Protein AF-A0A9P4J0Z8-F1 (afdb_monomer)

Radius of gyration: 25.16 Å; Cα contacts (8 Å, |Δi|>4): 333; chains: 1; bounding box: 79×48×59 Å

Solvent-accessible surface area (backbone atoms only — not comparable to full-atom values): 13300 Å² total; per-residue (Å²): 131,84,78,68,70,48,79,49,55,31,40,38,62,73,61,76,76,43,92,65,32,35,26,32,44,76,47,56,52,89,63,39,38,30,32,43,37,35,38,89,90,38,36,43,29,43,36,39,38,33,48,43,26,39,81,79,35,53,84,92,30,56,42,49,50,57,43,39,38,41,39,38,36,54,48,73,51,70,77,99,52,78,46,77,48,75,36,41,37,36,39,44,27,40,35,45,63,62,28,54,59,37,41,38,43,40,42,54,57,97,88,77,63,78,44,79,47,74,52,81,83,82,68,69,68,74,52,38,31,48,36,74,31,54,30,36,36,60,42,44,64,70,48,57,56,66,63,72,56,76,73,75,78,79,72,79,77,84,78,83,85,85,90,88,82,92,77,89,83,82,88,86,88,85,90,82,91,77,91,77,82,82,81,81,82,77,76,96,76,84,83,79,76,80,76,77,76,78,76,73,78,66,70,68,62,67,65,64,62,68,70,74,74,77,126

Sequence (215 aa):
MASSTSVTTYNLVGLSPNPRYRASVVDANPTATTLILEYASVITMTITIGEWAQITPAPSAAGSGVWDKLETTVLQGTAPYTWTSTTSSSEHCMISGTAAVLCTFSGNQPAEWSHTIFVSTMFRSEDYTMKPIPITITAGLEKLATLTNPSEIQTDSVTGVSAIGTAALTSFKGPHNVVNSAIITSNPSNFAVESRAINIGTIGLFGLLALLFVR

pLDDT: mean 70.07, std 21.92, range [34.28, 96.69]

Organism: NCBI:txid1168546

Secondary structure (DSSP, 8-state):
-PPP-EEEEEEESS----TT-EEEEEEE-SSEEEEEEEETTTEEEEEEEEGGGBSS--TTTTTEEEEEEEEEEEEEE-SSS-EEEEEEEEEEEEEETTEEEEEEEEEESSS-------TTSSS-TTTSB-EEEEEEEEE-HHHHHGGG---------------------------------------------------GGGTTTHHHHTTSS--

Foldseek 3Di:
DDQDKDKFKWFDFQDDADPQWAWEWPADDQFWTWIFIDHPNFKTKTKIDGLCGHPDRDPVSDFWDKIKIKMWGWDWDPPPHTDTDIKIKIKIFITGHQFTQAIAMAIDDPDDDRDRDGPPPPDDRVNGGTDIYIYMYRYHVVNVVVNPDPPPPVPPPPDDDDDDDDDDDDDDDDDDDDDDDDDPPDDPDDPPPPPPPPPPPPVVPVVVVVVVPDD

Nearest PDB structures (foldseek):
  3ff0-assembly1_B  TM=2.328E-01  e=9.067E+00  Pseudomonas aeruginosa
  5ig5-assembly1_E  TM=2.037E-01  e=7.731E+00  Nematostella vectensis

Structure (mmCIF, N/CA/C/O backbone):
data_AF-A0A9P4J0Z8-F1
#
_entry.id   AF-A0A9P4J0Z8-F1
#
loop_
_atom_site.group_PDB
_atom_site.id
_atom_site.type_symbol
_atom_site.label_atom_id
_atom_site.label_alt_id
_atom_site.label_comp_id
_atom_site.label_asym_id
_atom_site.label_entity_id
_atom_site.label_seq_id
_atom_site.pdbx_PDB_ins_code
_atom_site.Cartn_x
_atom_site.Cartn_y
_atom_site.Cartn_z
_atom_site.occupancy
_atom_site.B_iso_or_equiv
_atom_site.auth_seq_id
_atom_site.auth_comp_id
_atom_site.auth_asym_id
_atom_site.auth_atom_id
_atom_site.pdbx_PDB_model_num
ATOM 1 N N . MET A 1 1 ? 15.954 18.638 12.677 1.00 52.56 1 MET A N 1
ATOM 2 C CA . MET A 1 1 ? 14.743 17.969 13.198 1.00 52.56 1 MET A CA 1
ATOM 3 C C . MET A 1 1 ? 14.919 16.484 12.945 1.00 52.56 1 MET A C 1
ATOM 5 O O . MET A 1 1 ? 15.260 16.134 11.823 1.00 52.56 1 MET A O 1
ATOM 9 N N . ALA A 1 2 ? 14.814 15.633 13.965 1.00 59.53 2 ALA A N 1
ATOM 10 C CA . ALA A 1 2 ? 14.899 14.189 13.759 1.00 59.53 2 ALA A CA 1
ATOM 11 C C . ALA A 1 2 ? 13.629 13.725 13.028 1.00 59.53 2 ALA A C 1
ATOM 13 O O . ALA A 1 2 ? 12.528 14.022 13.483 1.00 59.53 2 ALA A O 1
ATOM 14 N N . SER A 1 3 ? 13.780 13.049 11.888 1.00 72.88 3 SER A N 1
ATOM 15 C CA . SER A 1 3 ? 12.663 12.361 11.237 1.00 72.88 3 SER A CA 1
ATOM 16 C C . SER A 1 3 ? 12.247 11.205 12.145 1.00 72.88 3 SER A C 1
ATOM 18 O O . SER A 1 3 ? 13.058 10.325 12.444 1.00 72.88 3 SER A O 1
ATOM 20 N N . SER A 1 4 ? 11.017 11.246 12.653 1.00 83.81 4 SER A N 1
ATOM 21 C CA . SER A 1 4 ? 10.441 10.118 13.374 1.00 83.81 4 SER A CA 1
ATOM 22 C C . SER A 1 4 ? 10.118 9.014 12.373 1.00 83.81 4 SER A C 1
ATOM 24 O O . SER A 1 4 ? 9.566 9.258 11.302 1.00 83.81 4 SER A O 1
ATOM 26 N N . THR A 1 5 ? 10.487 7.786 12.722 1.00 89.62 5 THR A N 1
ATOM 27 C CA . THR A 1 5 ? 10.095 6.593 11.972 1.00 89.62 5 THR A CA 1
ATOM 28 C C . THR A 1 5 ? 9.221 5.731 12.866 1.00 89.62 5 THR A C 1
ATOM 30 O O . THR A 1 5 ? 9.422 5.687 14.080 1.00 89.62 5 THR A O 1
ATOM 33 N N . SER A 1 6 ? 8.230 5.075 12.274 1.00 93.38 6 SER A N 1
ATOM 34 C CA . SER A 1 6 ? 7.366 4.126 12.975 1.00 93.38 6 SER A CA 1
ATOM 35 C C . SER A 1 6 ? 7.167 2.896 12.109 1.00 93.38 6 SER A C 1
ATOM 37 O O . SER A 1 6 ? 7.097 3.004 10.886 1.00 93.38 6 SER A O 1
ATOM 39 N N . VAL A 1 7 ? 7.070 1.727 12.732 1.00 93.44 7 VAL A N 1
ATOM 40 C CA . VAL A 1 7 ? 6.713 0.492 12.034 1.00 93.44 7 VAL A CA 1
ATOM 41 C C . VAL A 1 7 ? 5.247 0.212 12.314 1.00 93.44 7 VAL A C 1
ATOM 43 O O . VAL A 1 7 ? 4.843 0.065 13.464 1.00 93.44 7 VAL A O 1
ATOM 46 N N . THR A 1 8 ? 4.443 0.151 11.259 1.00 92.12 8 THR A N 1
ATOM 47 C CA . THR A 1 8 ? 3.027 -0.228 11.328 1.00 92.12 8 THR A CA 1
ATOM 48 C C . THR A 1 8 ? 2.818 -1.469 10.482 1.00 92.12 8 THR A C 1
ATOM 50 O O . THR A 1 8 ? 3.435 -1.614 9.429 1.00 92.12 8 THR A O 1
ATOM 53 N N . THR A 1 9 ? 1.975 -2.385 10.946 1.00 93.44 9 THR A N 1
ATOM 54 C CA . THR A 1 9 ? 1.649 -3.597 10.192 1.00 93.44 9 THR A CA 1
ATOM 55 C C . THR A 1 9 ? 0.228 -3.488 9.667 1.00 93.44 9 THR A C 1
ATOM 57 O O . THR A 1 9 ? -0.689 -3.207 10.438 1.00 93.44 9 THR A O 1
ATOM 60 N N . TYR A 1 10 ? 0.059 -3.728 8.370 1.00 92.50 10 TYR A N 1
ATOM 61 C CA . TYR A 1 10 ? -1.240 -3.760 7.704 1.00 92.50 10 TYR A CA 1
ATOM 62 C C . TYR A 1 10 ? -1.460 -5.121 7.053 1.00 92.50 10 TYR A C 1
ATOM 64 O O . TYR A 1 10 ? -0.511 -5.757 6.603 1.00 92.50 10 TYR A O 1
ATOM 72 N N . ASN A 1 11 ? -2.707 -5.561 6.974 1.00 91.75 11 ASN A N 1
ATOM 73 C CA . ASN A 1 11 ? -3.101 -6.732 6.213 1.00 91.75 11 ASN A CA 1
ATOM 74 C C . ASN A 1 11 ? -3.327 -6.323 4.752 1.00 91.75 11 ASN A C 1
ATOM 76 O O . ASN A 1 11 ? -4.333 -5.695 4.432 1.00 91.75 11 ASN A O 1
ATOM 80 N N . LEU A 1 12 ? -2.380 -6.652 3.872 1.00 91.56 12 LEU A N 1
ATOM 81 C CA . LEU A 1 12 ? -2.375 -6.206 2.473 1.00 91.56 12 LEU A CA 1
ATOM 82 C C . LEU A 1 12 ? -2.490 -7.390 1.512 1.00 91.56 12 LEU A C 1
ATOM 84 O O . LEU A 1 12 ? -2.069 -8.505 1.831 1.00 91.56 12 LEU A O 1
ATOM 88 N N . VAL A 1 13 ? -3.049 -7.135 0.330 1.00 88.69 13 VAL A N 1
ATOM 89 C CA . VAL A 1 13 ? -3.238 -8.121 -0.745 1.00 88.69 13 VAL A CA 1
ATOM 90 C C . VAL A 1 13 ? -2.101 -8.013 -1.762 1.00 88.69 13 VAL A C 1
ATOM 92 O O . VAL A 1 13 ? -1.604 -6.918 -2.020 1.00 88.69 13 VAL A O 1
ATOM 95 N N . GLY A 1 14 ? -1.664 -9.141 -2.333 1.00 83.50 14 GLY A N 1
ATOM 96 C CA . GLY A 1 14 ? -0.699 -9.153 -3.441 1.00 83.50 14 GLY A CA 1
ATOM 97 C C . GLY A 1 14 ? 0.730 -8.728 -3.079 1.00 83.50 14 GLY A C 1
ATOM 98 O O . GLY A 1 14 ? 1.570 -8.586 -3.966 1.00 83.50 14 GLY A O 1
ATOM 99 N N . LEU A 1 15 ? 1.034 -8.537 -1.791 1.00 86.62 15 LEU A N 1
ATOM 100 C CA . LEU A 1 15 ? 2.368 -8.197 -1.299 1.00 86.62 15 LEU A CA 1
ATOM 101 C C . LEU A 1 15 ? 2.961 -9.354 -0.492 1.00 86.62 15 LEU A C 1
ATOM 103 O O . LEU A 1 15 ? 2.276 -10.046 0.261 1.00 86.62 15 LEU A O 1
ATOM 107 N N . SER A 1 16 ? 4.269 -9.553 -0.638 1.00 86.69 16 SER A N 1
ATOM 108 C CA . SER A 1 16 ? 5.025 -10.510 0.174 1.00 86.69 16 SER A CA 1
ATOM 109 C C . SER A 1 16 ? 5.660 -9.790 1.361 1.00 86.69 16 SER A C 1
ATOM 111 O O . SER A 1 16 ? 6.232 -8.724 1.147 1.00 86.69 16 SER A O 1
ATOM 113 N N . PRO A 1 17 ? 5.632 -10.342 2.589 1.00 86.50 17 PRO A N 1
ATOM 114 C CA . PRO A 1 17 ? 6.271 -9.712 3.741 1.00 86.50 17 PRO A CA 1
ATOM 115 C C . PRO A 1 17 ? 7.738 -9.373 3.456 1.00 86.50 17 PRO A C 1
ATOM 117 O O . PRO A 1 17 ? 8.549 -10.254 3.169 1.00 86.50 17 PRO A O 1
ATOM 120 N N . ASN A 1 18 ? 8.083 -8.086 3.519 1.00 88.00 18 ASN A N 1
ATOM 121 C CA . ASN A 1 18 ? 9.433 -7.621 3.238 1.00 88.00 18 ASN A CA 1
ATOM 122 C C . ASN A 1 18 ? 9.803 -6.453 4.164 1.00 88.00 18 ASN A C 1
ATOM 124 O O . ASN A 1 18 ? 9.100 -5.444 4.175 1.00 88.00 18 ASN A O 1
ATOM 128 N N . PRO A 1 19 ? 10.923 -6.526 4.904 1.00 81.94 19 PRO A N 1
ATOM 129 C CA . PRO A 1 19 ? 11.323 -5.458 5.822 1.00 81.94 19 PRO A CA 1
ATOM 130 C C . PRO A 1 19 ? 11.767 -4.171 5.106 1.00 81.94 19 PRO A C 1
ATOM 132 O O . PRO A 1 19 ? 12.042 -3.168 5.759 1.00 81.94 19 PRO A O 1
ATOM 135 N N . ARG A 1 20 ? 11.890 -4.187 3.771 1.00 89.00 20 ARG A N 1
ATOM 136 C CA . ARG A 1 20 ? 12.345 -3.041 2.971 1.00 89.00 20 ARG A CA 1
ATOM 137 C C . ARG A 1 20 ? 11.223 -2.102 2.543 1.00 89.00 20 ARG A C 1
ATOM 139 O O . ARG A 1 20 ? 11.523 -1.104 1.894 1.00 89.00 20 ARG A O 1
ATOM 146 N N . TYR A 1 21 ? 9.972 -2.402 2.880 1.00 94.06 21 TYR A N 1
ATOM 147 C CA . TYR A 1 21 ? 8.872 -1.494 2.597 1.00 94.06 21 TYR A CA 1
ATOM 148 C C . TYR A 1 21 ? 8.990 -0.220 3.429 1.00 94.06 21 TYR A C 1
ATOM 150 O O . TYR A 1 21 ? 8.941 -0.245 4.665 1.00 94.06 21 TYR A O 1
ATOM 158 N N . ARG A 1 22 ? 9.132 0.902 2.728 1.00 95.62 22 ARG A N 1
ATOM 159 C CA . ARG A 1 22 ? 9.072 2.245 3.305 1.00 95.62 22 ARG A CA 1
ATOM 160 C C . ARG A 1 22 ? 7.829 2.929 2.788 1.00 95.62 22 ARG A C 1
ATOM 162 O O . ARG A 1 22 ? 7.487 2.734 1.629 1.00 95.62 22 ARG A O 1
ATOM 169 N N . ALA A 1 23 ? 7.162 3.718 3.616 1.00 96.25 23 ALA A N 1
ATOM 170 C CA . ALA A 1 23 ? 6.027 4.484 3.141 1.00 96.25 23 ALA A CA 1
ATOM 171 C C . ALA A 1 23 ? 5.996 5.910 3.668 1.00 96.25 23 ALA A C 1
ATOM 173 O O . ALA A 1 23 ? 6.507 6.224 4.746 1.00 96.25 23 ALA A O 1
ATOM 174 N N . SER A 1 24 ? 5.331 6.761 2.899 1.00 96.62 24 SER A N 1
ATOM 175 C CA . SER A 1 24 ? 4.884 8.075 3.334 1.00 96.62 24 SER A CA 1
ATOM 176 C C . SER A 1 24 ? 3.361 8.119 3.344 1.00 96.62 24 SER A C 1
ATOM 178 O O . SER A 1 24 ? 2.706 7.599 2.439 1.00 96.62 24 SER A O 1
ATOM 180 N N . VAL A 1 25 ? 2.788 8.721 4.383 1.00 96.25 25 VAL A N 1
ATOM 181 C CA . VAL A 1 25 ? 1.338 8.912 4.482 1.00 96.25 25 VAL A CA 1
ATOM 182 C C . VAL A 1 25 ? 0.966 10.169 3.701 1.00 96.25 25 VAL A C 1
ATOM 184 O O . VAL A 1 25 ? 1.392 11.286 4.024 1.00 96.25 25 VAL A O 1
ATOM 187 N N . VAL A 1 26 ? 0.175 10.000 2.645 1.00 96.50 26 VAL A N 1
ATOM 188 C CA . VAL A 1 26 ? -0.271 11.112 1.793 1.00 96.50 26 VAL A CA 1
ATOM 189 C C . VAL A 1 26 ? -1.575 11.688 2.308 1.00 96.50 26 VAL A C 1
ATOM 191 O O . VAL A 1 26 ? -1.703 12.909 2.382 1.00 96.50 26 VAL A O 1
ATOM 194 N N . ASP A 1 27 ? -2.490 10.822 2.720 1.00 94.94 27 ASP A N 1
ATOM 195 C CA . ASP A 1 27 ? -3.781 11.208 3.268 1.00 94.94 27 ASP A CA 1
ATOM 196 C C . ASP A 1 27 ? -4.251 10.172 4.288 1.00 94.94 27 ASP A C 1
ATOM 198 O O . ASP A 1 27 ? -3.887 8.996 4.204 1.00 94.94 27 ASP A O 1
ATOM 202 N N . ALA A 1 28 ? -5.028 10.617 5.264 1.00 92.75 28 ALA A N 1
ATOM 203 C CA . ALA A 1 28 ? -5.558 9.776 6.321 1.00 92.75 28 ALA A CA 1
ATOM 204 C C . ALA A 1 28 ? -6.858 10.387 6.847 1.00 92.75 28 ALA A C 1
ATOM 206 O O . ALA A 1 28 ? -6.889 11.524 7.319 1.00 92.75 28 ALA A O 1
ATOM 207 N N . ASN A 1 29 ? -7.932 9.612 6.773 1.00 90.56 29 ASN A N 1
ATOM 208 C CA . ASN A 1 29 ? -9.235 9.927 7.339 1.00 90.56 29 ASN A CA 1
ATOM 209 C C . ASN A 1 29 ? -9.763 8.698 8.109 1.00 90.56 29 ASN A C 1
ATOM 211 O O . ASN A 1 29 ? -9.178 7.618 7.995 1.00 90.56 29 ASN A O 1
ATOM 215 N N . PRO A 1 30 ? -10.854 8.823 8.888 1.00 85.69 30 PRO A N 1
ATOM 216 C CA . PRO A 1 30 ? -11.352 7.716 9.705 1.00 85.69 30 PRO A CA 1
ATOM 217 C C . PRO A 1 30 ? -11.686 6.449 8.912 1.00 85.69 30 PRO A C 1
ATOM 219 O O . PRO A 1 30 ? -11.665 5.365 9.461 1.00 85.69 30 PRO A O 1
ATOM 222 N N . THR A 1 31 ? -11.983 6.557 7.618 1.00 86.62 31 THR A N 1
ATOM 223 C CA . THR A 1 31 ? -12.391 5.407 6.799 1.00 86.62 31 THR A CA 1
ATOM 224 C C . THR A 1 31 ? -11.282 4.851 5.918 1.00 86.62 31 THR A C 1
ATOM 226 O O . THR A 1 31 ? -11.370 3.694 5.508 1.00 86.62 31 THR A O 1
ATOM 229 N N . ALA A 1 32 ? -10.255 5.649 5.610 1.00 91.12 32 ALA A N 1
ATOM 230 C CA . ALA A 1 32 ? -9.205 5.282 4.674 1.00 91.12 32 ALA A CA 1
ATOM 231 C C . ALA A 1 32 ? -7.876 6.001 4.940 1.00 91.12 32 ALA A C 1
ATOM 233 O O . ALA A 1 32 ? -7.827 7.172 5.309 1.00 91.12 32 ALA A O 1
ATOM 234 N N . THR A 1 33 ? -6.779 5.300 4.676 1.00 93.94 33 THR A N 1
ATOM 235 C CA . THR A 1 33 ? -5.410 5.816 4.679 1.00 93.94 33 THR A CA 1
ATOM 236 C C . THR A 1 33 ? -4.790 5.585 3.309 1.00 93.94 33 THR A C 1
ATOM 238 O O . THR A 1 33 ? -4.825 4.471 2.789 1.00 93.94 33 THR A O 1
ATOM 241 N N . THR A 1 34 ? -4.195 6.627 2.733 1.00 96.44 34 THR A N 1
ATOM 242 C CA . THR A 1 34 ? -3.460 6.552 1.468 1.00 96.44 34 THR A CA 1
ATOM 243 C C . THR A 1 34 ? -1.962 6.660 1.725 1.00 96.44 34 THR A C 1
ATOM 245 O O . THR A 1 34 ? -1.480 7.643 2.299 1.00 96.44 34 THR A O 1
ATOM 248 N N . LEU A 1 35 ? -1.219 5.649 1.282 1.00 96.44 35 LEU A N 1
ATOM 249 C CA . LEU A 1 35 ? 0.224 5.524 1.450 1.00 96.44 35 LEU A CA 1
ATOM 250 C C . LEU A 1 35 ? 0.912 5.540 0.083 1.00 96.44 35 LEU A C 1
ATOM 252 O O . LEU A 1 35 ? 0.477 4.845 -0.832 1.00 96.44 35 LEU A O 1
ATOM 256 N N . ILE A 1 36 ? 2.030 6.255 -0.032 1.00 96.69 36 ILE A N 1
ATOM 257 C CA . ILE A 1 36 ? 3.022 5.970 -1.075 1.00 96.69 36 ILE A CA 1
ATOM 258 C C . ILE A 1 36 ? 4.017 4.990 -0.474 1.00 96.69 36 ILE A C 1
ATOM 260 O O . ILE A 1 36 ? 4.765 5.348 0.433 1.00 96.69 36 ILE A O 1
ATOM 264 N N . LEU A 1 37 ? 3.990 3.760 -0.965 1.00 95.19 37 LEU A N 1
ATOM 265 C CA . LEU A 1 37 ? 4.848 2.650 -0.596 1.00 95.19 37 LEU A CA 1
ATOM 266 C C . LEU A 1 37 ? 5.994 2.530 -1.606 1.00 95.19 37 LEU A C 1
ATOM 268 O O . LEU A 1 37 ? 5.776 2.445 -2.812 1.00 95.19 37 LEU A O 1
ATOM 272 N N . GLU A 1 38 ? 7.219 2.473 -1.114 1.00 94.00 38 GLU A N 1
ATOM 273 C CA . GLU A 1 38 ? 8.426 2.301 -1.911 1.00 94.00 38 GLU A CA 1
ATOM 274 C C . GLU A 1 38 ? 9.088 0.964 -1.586 1.00 94.00 38 GLU A C 1
ATOM 276 O O . GLU A 1 38 ? 9.229 0.571 -0.420 1.00 94.00 38 GLU A O 1
ATOM 281 N N . TYR A 1 39 ? 9.537 0.276 -2.634 1.00 89.06 39 TYR A N 1
ATOM 282 C CA . TYR A 1 39 ? 10.311 -0.949 -2.518 1.00 89.06 39 TYR A CA 1
ATOM 283 C C . TYR A 1 39 ? 11.575 -0.887 -3.373 1.00 89.06 39 TYR A C 1
ATOM 285 O O . TYR A 1 39 ? 11.530 -0.706 -4.591 1.00 89.06 39 TYR A O 1
ATOM 293 N N . ALA A 1 40 ? 12.717 -1.058 -2.699 1.00 84.19 40 ALA A N 1
ATOM 294 C CA . ALA A 1 40 ? 14.048 -1.140 -3.302 1.00 84.19 40 ALA A CA 1
ATOM 295 C C . ALA A 1 40 ? 14.404 0.012 -4.268 1.00 84.19 40 ALA A C 1
ATOM 297 O O . ALA A 1 40 ? 15.277 -0.167 -5.107 1.00 84.19 40 ALA A O 1
ATOM 298 N N . SER A 1 41 ? 13.739 1.171 -4.161 1.00 81.00 41 SER A N 1
ATOM 299 C CA . SER A 1 41 ? 13.879 2.332 -5.064 1.00 81.00 41 SER A CA 1
ATOM 300 C C . SER A 1 41 ? 13.485 2.084 -6.531 1.00 81.00 41 SER A C 1
ATOM 302 O O . SER A 1 41 ? 13.707 2.949 -7.372 1.00 81.00 41 SER A O 1
ATOM 304 N N . VAL A 1 42 ? 12.903 0.923 -6.841 1.00 81.56 42 VAL A N 1
ATOM 305 C CA . VAL A 1 42 ? 12.530 0.494 -8.205 1.00 81.56 42 VAL A CA 1
ATOM 306 C C . VAL A 1 42 ? 11.013 0.492 -8.387 1.00 81.56 42 VAL A C 1
ATOM 308 O O . VAL A 1 42 ? 10.510 0.709 -9.490 1.00 81.56 42 VAL A O 1
ATOM 311 N N . ILE A 1 43 ? 10.283 0.237 -7.299 1.00 86.56 43 ILE A N 1
ATOM 312 C CA . ILE A 1 43 ? 8.827 0.152 -7.293 1.00 86.56 43 ILE A CA 1
ATOM 313 C C 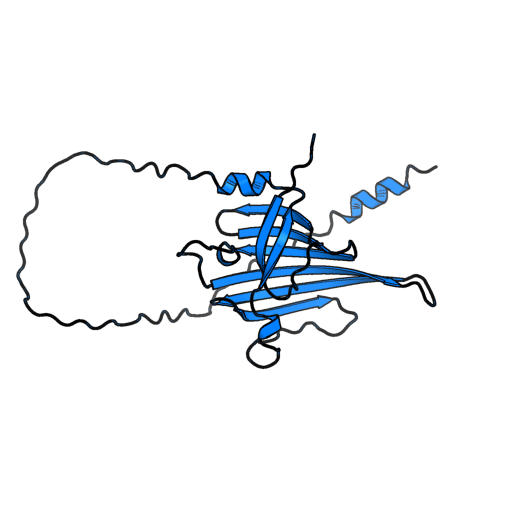. ILE A 1 43 ? 8.279 1.236 -6.375 1.00 86.56 43 ILE A C 1
ATOM 315 O O . ILE A 1 43 ? 8.663 1.318 -5.203 1.00 86.56 43 ILE A O 1
ATOM 319 N N . THR A 1 44 ? 7.340 2.009 -6.907 1.00 93.62 44 THR A N 1
ATOM 320 C CA . THR A 1 44 ? 6.533 2.966 -6.156 1.00 93.62 44 THR A CA 1
ATOM 321 C C . THR A 1 44 ? 5.070 2.588 -6.326 1.00 93.62 44 THR A C 1
ATOM 323 O O . THR A 1 44 ? 4.576 2.473 -7.444 1.00 93.62 44 THR A O 1
ATOM 326 N N . MET A 1 45 ? 4.367 2.394 -5.219 1.00 94.81 45 MET A N 1
ATOM 327 C CA . MET A 1 45 ? 2.945 2.078 -5.191 1.00 94.81 45 MET A CA 1
ATOM 328 C C . MET A 1 45 ? 2.211 3.158 -4.410 1.00 94.81 45 MET A C 1
ATOM 330 O O . MET A 1 45 ? 2.612 3.493 -3.304 1.00 94.81 45 MET A O 1
ATOM 334 N N . THR A 1 46 ? 1.116 3.676 -4.945 1.00 96.25 46 THR A N 1
ATOM 335 C CA . THR A 1 46 ? 0.123 4.403 -4.154 1.00 96.25 46 THR A CA 1
ATOM 336 C C . THR A 1 46 ? -0.961 3.414 -3.774 1.00 96.25 46 THR A C 1
ATOM 338 O O . THR A 1 46 ? -1.601 2.853 -4.660 1.00 96.25 46 THR A O 1
ATOM 341 N N . ILE A 1 47 ? -1.135 3.166 -2.480 1.00 95.62 47 ILE A N 1
ATOM 342 C CA . ILE A 1 47 ? -2.165 2.263 -1.964 1.00 95.62 47 ILE A CA 1
ATOM 343 C C . ILE A 1 47 ? -3.151 3.038 -1.104 1.00 95.62 47 ILE A C 1
ATOM 345 O O . ILE A 1 47 ? -2.738 3.868 -0.294 1.00 95.62 47 ILE A O 1
ATOM 349 N N . THR A 1 48 ? -4.437 2.739 -1.250 1.00 95.06 48 THR A N 1
ATOM 350 C CA . THR A 1 48 ? -5.489 3.242 -0.365 1.00 95.06 48 THR A CA 1
ATOM 351 C C . THR A 1 48 ? -6.119 2.060 0.355 1.00 95.06 48 THR A C 1
ATOM 353 O O . THR A 1 48 ? -6.607 1.115 -0.264 1.00 95.06 48 THR A O 1
ATOM 356 N N . ILE A 1 49 ? -6.061 2.108 1.683 1.00 92.12 49 ILE A N 1
ATOM 357 C CA . ILE A 1 49 ? -6.529 1.050 2.577 1.00 92.12 49 ILE A CA 1
ATOM 358 C C . ILE A 1 49 ? -7.578 1.581 3.532 1.00 92.12 49 ILE A C 1
ATOM 360 O O . ILE A 1 49 ? -7.439 2.688 4.041 1.00 92.12 49 ILE A O 1
ATOM 364 N N . GLY A 1 50 ? -8.605 0.782 3.804 1.00 90.38 50 GLY A N 1
ATOM 365 C CA . GLY A 1 50 ? -9.595 1.106 4.826 1.00 90.38 50 GLY A CA 1
ATOM 366 C C . GLY A 1 50 ? -9.208 0.603 6.215 1.00 90.38 50 GLY A C 1
ATOM 367 O O . GLY A 1 50 ? -8.204 -0.090 6.384 1.00 90.38 50 GLY A O 1
ATOM 368 N N . GLU A 1 51 ? -10.049 0.892 7.210 1.00 87.38 51 GLU A N 1
ATOM 369 C CA . GLU A 1 51 ? -9.886 0.378 8.582 1.00 87.38 51 GLU A CA 1
ATOM 370 C C . GLU A 1 51 ? -9.784 -1.157 8.640 1.00 87.38 51 GLU A C 1
ATOM 372 O O . GLU A 1 51 ? -9.064 -1.698 9.477 1.00 87.38 51 GLU A O 1
ATOM 377 N N . TRP A 1 52 ? -10.437 -1.856 7.704 1.00 86.88 52 TRP A N 1
ATOM 378 C CA . TRP A 1 52 ? -10.382 -3.313 7.532 1.00 86.88 52 TRP A CA 1
ATOM 379 C C . TRP A 1 52 ? -8.953 -3.861 7.373 1.00 86.88 52 TRP A C 1
ATOM 381 O O . TRP A 1 52 ? -8.702 -5.024 7.688 1.00 86.88 52 TRP A O 1
ATOM 391 N N . ALA A 1 53 ? -8.016 -3.041 6.886 1.00 89.38 53 ALA A N 1
ATOM 392 C CA . ALA A 1 53 ? -6.631 -3.435 6.646 1.00 89.38 53 ALA A CA 1
ATOM 393 C C . ALA A 1 53 ? -5.756 -3.364 7.908 1.00 89.38 53 ALA A C 1
ATOM 395 O O . ALA A 1 53 ? -4.587 -3.748 7.864 1.00 89.38 53 ALA A O 1
ATOM 396 N N . GLN A 1 54 ? -6.263 -2.868 9.038 1.00 87.31 54 GLN A N 1
ATOM 397 C CA . GLN A 1 54 ? -5.515 -2.908 10.296 1.00 87.31 54 GLN A CA 1
ATOM 398 C C . GLN A 1 54 ? -5.364 -4.358 10.795 1.00 87.31 54 GLN A C 1
ATOM 400 O O . GLN A 1 54 ? -6.163 -5.231 10.462 1.00 87.31 54 GLN A O 1
ATOM 405 N N . ILE A 1 55 ? -4.331 -4.638 11.603 1.00 83.62 55 ILE A N 1
ATOM 406 C CA . ILE A 1 55 ? -4.153 -5.963 12.243 1.00 83.62 55 ILE A CA 1
ATOM 407 C C . ILE A 1 55 ? -5.341 -6.292 13.157 1.00 83.62 55 ILE A C 1
ATOM 409 O O . ILE A 1 55 ? -5.791 -7.434 13.212 1.00 83.62 55 ILE A O 1
ATOM 413 N N . THR A 1 56 ? -5.851 -5.279 13.852 1.00 82.44 56 THR A N 1
ATOM 414 C CA . THR A 1 56 ? -7.024 -5.351 14.725 1.00 82.44 56 THR A CA 1
ATOM 415 C C . THR A 1 56 ? -8.042 -4.304 14.275 1.00 82.44 56 THR A C 1
ATOM 417 O O . THR A 1 56 ? -8.098 -3.228 14.873 1.00 82.44 56 THR A O 1
ATOM 420 N N . PRO A 1 57 ? -8.804 -4.566 13.198 1.00 77.19 57 PRO A N 1
ATOM 421 C CA . PRO A 1 57 ? -9.812 -3.626 12.734 1.00 77.19 57 PRO A CA 1
ATOM 422 C C . PRO A 1 57 ? -10.914 -3.474 13.788 1.00 77.19 57 PRO A C 1
ATOM 424 O O . PRO A 1 57 ? -11.199 -4.405 14.550 1.00 77.19 57 PRO A O 1
ATOM 427 N N . ALA A 1 58 ? -11.557 -2.306 13.824 1.00 76.56 58 ALA A N 1
ATOM 428 C CA . ALA A 1 58 ? -12.748 -2.112 14.642 1.00 76.56 58 ALA A CA 1
ATOM 429 C C . ALA A 1 58 ? -13.823 -3.156 14.264 1.00 76.56 58 ALA A C 1
ATOM 431 O O . ALA A 1 58 ? -13.917 -3.525 13.090 1.00 76.56 58 ALA A O 1
ATOM 432 N N . PRO A 1 59 ? -14.675 -3.618 15.200 1.00 74.06 59 PRO A N 1
ATOM 433 C CA . PRO A 1 59 ? -15.701 -4.620 14.897 1.00 74.06 59 PRO A CA 1
ATOM 434 C C . PRO A 1 59 ? -16.625 -4.232 13.732 1.00 74.06 59 PRO A C 1
ATOM 436 O O . PRO A 1 59 ? -17.070 -5.099 12.990 1.00 74.06 59 PRO A O 1
ATOM 439 N N . SER A 1 60 ? -16.878 -2.932 13.549 1.00 74.75 60 SER A N 1
ATOM 440 C CA . SER A 1 60 ? -17.665 -2.368 12.444 1.00 74.75 60 SER A CA 1
ATOM 441 C C . SER A 1 60 ? -16.940 -2.346 11.094 1.00 74.75 60 SER A C 1
ATOM 443 O O . SER A 1 60 ? -17.597 -2.250 10.063 1.00 74.75 60 SER A O 1
ATOM 445 N N . ALA A 1 61 ? -15.609 -2.420 11.094 1.00 69.94 61 ALA A N 1
ATOM 446 C CA . ALA A 1 61 ? -14.756 -2.422 9.905 1.00 69.94 61 ALA A CA 1
ATOM 447 C C . ALA A 1 61 ? -14.204 -3.815 9.567 1.00 69.94 61 ALA A C 1
ATOM 449 O O . ALA A 1 61 ? -13.551 -4.004 8.541 1.00 69.94 61 ALA A O 1
ATOM 450 N N . ALA A 1 62 ? -14.432 -4.801 10.434 1.00 71.12 62 ALA A N 1
ATOM 451 C CA . ALA A 1 62 ? -13.943 -6.150 10.235 1.00 71.12 62 ALA A CA 1
ATOM 452 C C . ALA A 1 62 ? -14.682 -6.829 9.069 1.00 71.12 62 ALA A C 1
ATOM 454 O O . ALA A 1 62 ? -15.897 -7.011 9.097 1.00 71.12 62 ALA A O 1
ATOM 455 N N . GLY A 1 63 ? -13.923 -7.273 8.067 1.00 69.94 63 GLY A N 1
ATOM 456 C CA . GLY A 1 63 ? -14.384 -8.288 7.121 1.00 69.94 63 GLY A CA 1
ATOM 457 C C . GLY A 1 63 ? -14.952 -7.795 5.792 1.00 69.94 63 GLY A C 1
ATOM 458 O O . GLY A 1 63 ? -15.423 -8.631 5.024 1.00 69.94 63 GLY A O 1
ATOM 459 N N . SER A 1 64 ? -14.882 -6.507 5.457 1.00 85.12 64 SER A N 1
ATOM 460 C CA . SER A 1 64 ? -15.077 -6.079 4.065 1.00 85.12 64 SER A CA 1
ATOM 461 C C . SER A 1 64 ? -14.493 -4.707 3.778 1.00 85.12 64 SER A C 1
ATOM 463 O O . SER A 1 64 ? -14.477 -3.845 4.654 1.00 85.12 64 SER A O 1
ATOM 465 N N . GLY A 1 65 ? -14.079 -4.480 2.536 1.00 89.75 65 GLY A N 1
ATOM 466 C CA . GLY A 1 65 ? -13.615 -3.168 2.113 1.00 89.75 65 GLY A CA 1
ATOM 467 C C . GLY A 1 65 ? -13.142 -3.120 0.673 1.00 89.75 65 GLY A C 1
ATOM 468 O O . GLY A 1 65 ? -13.389 -4.036 -0.106 1.00 89.75 65 GLY A O 1
ATOM 469 N N . VAL A 1 66 ? -12.463 -2.031 0.332 1.00 91.88 66 VAL A N 1
ATOM 470 C CA . VAL A 1 66 ? -11.843 -1.823 -0.976 1.00 91.88 66 VAL A CA 1
ATOM 471 C C . VAL A 1 66 ? -10.342 -1.658 -0.794 1.00 91.88 66 VAL A C 1
ATOM 473 O O . VAL A 1 66 ? -9.907 -0.921 0.092 1.00 91.88 66 VAL A O 1
ATOM 476 N N . TRP A 1 67 ? -9.586 -2.351 -1.640 1.00 91.81 67 TRP A N 1
ATOM 477 C CA . TRP A 1 67 ? -8.148 -2.225 -1.825 1.00 91.81 67 TRP A CA 1
ATOM 478 C C . TRP A 1 67 ? -7.883 -1.588 -3.183 1.00 91.81 67 TRP A C 1
ATOM 480 O O . TRP A 1 67 ? -8.177 -2.196 -4.211 1.00 91.81 67 TRP A O 1
ATOM 490 N N . ASP A 1 68 ? -7.305 -0.394 -3.180 1.00 93.06 68 ASP A N 1
ATOM 491 C CA . ASP A 1 68 ? -6.850 0.273 -4.395 1.00 93.06 68 ASP A CA 1
ATOM 492 C C . ASP A 1 68 ? -5.329 0.360 -4.391 1.00 93.06 68 ASP A C 1
ATOM 494 O O . ASP A 1 68 ? -4.721 0.807 -3.415 1.00 93.06 68 ASP A O 1
ATOM 498 N N . LYS A 1 69 ? -4.711 -0.042 -5.500 1.00 93.75 69 LYS A N 1
ATOM 499 C CA . LYS A 1 69 ? -3.272 0.056 -5.733 1.00 93.75 69 LYS A CA 1
ATOM 500 C C . LYS A 1 69 ? -3.024 0.661 -7.103 1.00 93.75 69 LYS A C 1
ATOM 502 O O . LYS A 1 69 ? -3.517 0.164 -8.108 1.00 93.75 69 LYS A O 1
ATOM 507 N N . LEU A 1 70 ? -2.193 1.690 -7.148 1.00 92.38 70 LEU A N 1
ATOM 508 C CA . LEU A 1 70 ? -1.573 2.202 -8.361 1.00 92.38 70 LEU A CA 1
ATOM 509 C C . LEU A 1 70 ? -0.069 1.971 -8.251 1.00 92.38 70 LEU A C 1
ATOM 511 O O . LEU A 1 70 ? 0.593 2.581 -7.420 1.00 92.38 70 LEU A O 1
ATOM 515 N N . GLU A 1 71 ? 0.475 1.097 -9.079 1.00 91.38 71 GLU A N 1
ATOM 516 C CA . GLU A 1 71 ? 1.883 0.727 -9.080 1.00 91.38 71 GLU A CA 1
ATOM 517 C C . GLU A 1 71 ? 2.594 1.326 -10.290 1.00 91.38 71 GLU A C 1
ATOM 519 O O . GLU A 1 71 ? 2.094 1.295 -11.413 1.00 91.38 71 GLU A O 1
ATOM 524 N N . THR A 1 72 ? 3.782 1.868 -10.052 1.00 87.88 72 THR A N 1
ATOM 525 C CA . THR A 1 72 ? 4.734 2.271 -11.081 1.00 87.88 72 THR A CA 1
ATOM 526 C C . THR A 1 72 ? 6.047 1.542 -10.838 1.00 87.88 72 THR A C 1
ATOM 528 O O . THR A 1 72 ? 6.627 1.623 -9.753 1.00 87.88 72 THR A O 1
ATOM 531 N N . THR A 1 73 ? 6.530 0.849 -11.863 1.00 86.31 73 THR A N 1
ATOM 532 C CA . THR A 1 73 ? 7.798 0.117 -11.833 1.00 86.31 73 THR A CA 1
ATOM 533 C C . THR A 1 73 ? 8.755 0.744 -12.831 1.00 86.31 73 THR A C 1
ATOM 535 O O . THR A 1 73 ? 8.432 0.848 -14.017 1.00 86.31 73 THR A O 1
ATOM 538 N N . VAL A 1 74 ? 9.943 1.125 -12.363 1.00 84.25 74 VAL A N 1
ATOM 539 C CA . VAL A 1 74 ? 11.019 1.656 -13.207 1.00 84.25 74 VAL A CA 1
ATOM 540 C C . VAL A 1 74 ? 12.076 0.576 -13.387 1.00 84.25 74 VAL A C 1
ATOM 542 O O . VAL A 1 74 ? 12.922 0.367 -12.525 1.00 84.25 74 VAL A O 1
ATOM 545 N N . LEU A 1 75 ? 12.038 -0.124 -14.515 1.00 80.56 75 LEU A N 1
ATOM 546 C CA . LEU A 1 75 ? 13.038 -1.127 -14.861 1.00 80.56 75 LEU A CA 1
ATOM 547 C C . LEU A 1 75 ? 14.210 -0.466 -15.580 1.00 80.56 75 LEU A C 1
ATOM 549 O O . LEU A 1 75 ? 14.017 0.328 -16.500 1.00 80.56 75 LEU A O 1
ATOM 553 N N . GLN A 1 76 ? 15.423 -0.825 -15.172 1.00 82.00 76 GLN A N 1
ATOM 554 C CA . GLN A 1 76 ? 16.658 -0.383 -15.808 1.00 82.00 76 GLN A CA 1
ATOM 555 C C . GLN A 1 76 ? 17.472 -1.606 -16.219 1.00 82.00 76 GLN A C 1
ATOM 557 O O . GLN A 1 76 ? 17.643 -2.539 -15.432 1.00 82.00 76 GLN A O 1
ATOM 562 N N . GLY A 1 77 ? 17.979 -1.603 -17.447 1.00 80.62 77 GLY A N 1
ATOM 563 C CA . GLY A 1 77 ? 18.874 -2.638 -17.958 1.00 80.62 77 GLY A CA 1
ATOM 564 C C . GLY A 1 77 ? 20.059 -2.022 -18.686 1.00 80.62 77 GLY A C 1
ATOM 565 O O . GLY A 1 77 ? 19.992 -0.877 -19.123 1.00 80.62 77 GLY A O 1
ATOM 566 N N . THR A 1 78 ? 21.158 -2.770 -18.792 1.00 81.00 78 THR A N 1
ATOM 567 C CA . THR A 1 78 ? 22.437 -2.270 -19.330 1.00 81.00 78 THR A CA 1
ATOM 568 C C . THR A 1 78 ? 22.981 -3.065 -20.521 1.00 81.00 78 THR A C 1
ATOM 570 O O . THR A 1 78 ? 24.090 -2.784 -20.964 1.00 81.00 78 THR A O 1
ATOM 573 N N . ALA A 1 79 ? 22.237 -4.026 -21.087 1.00 68.25 79 ALA A N 1
ATOM 574 C CA . ALA A 1 79 ? 22.742 -4.858 -22.185 1.00 68.25 79 ALA A CA 1
ATOM 575 C C . ALA A 1 79 ? 21.699 -5.112 -23.290 1.00 68.25 79 ALA A C 1
ATOM 577 O O . ALA A 1 79 ? 20.577 -5.510 -22.967 1.00 68.25 79 ALA A O 1
ATOM 578 N N . PRO A 1 80 ? 22.046 -4.943 -24.586 1.00 72.62 80 PRO A N 1
ATOM 579 C CA . PRO A 1 80 ? 23.283 -4.361 -25.144 1.00 72.62 80 PRO A CA 1
ATOM 580 C C . PRO A 1 80 ? 23.354 -2.818 -25.082 1.00 72.62 80 PRO A C 1
ATOM 582 O O . PRO A 1 80 ? 24.372 -2.240 -25.450 1.00 72.62 80 PRO A O 1
ATOM 585 N N . TYR A 1 81 ? 22.300 -2.151 -24.603 1.00 77.56 81 TYR A N 1
ATOM 586 C CA . TYR A 1 81 ? 22.235 -0.701 -24.395 1.00 77.56 81 TYR A CA 1
ATOM 587 C C . TYR A 1 81 ? 21.623 -0.405 -23.025 1.00 77.56 81 TYR A C 1
ATOM 589 O O . TYR A 1 81 ? 20.851 -1.217 -22.509 1.00 77.56 81 TYR A O 1
ATOM 597 N N . THR A 1 82 ? 21.934 0.760 -22.454 1.00 81.38 82 THR A N 1
ATOM 598 C CA . THR A 1 82 ? 21.208 1.260 -21.284 1.00 81.38 82 THR A CA 1
ATOM 599 C C . THR A 1 82 ? 19.788 1.614 -21.693 1.00 81.38 82 THR A C 1
ATOM 601 O O . THR A 1 82 ? 19.587 2.410 -22.611 1.00 81.38 82 THR A O 1
ATOM 604 N N . TRP A 1 83 ? 18.807 1.048 -21.005 1.00 77.12 83 TRP A N 1
ATOM 605 C CA . TRP A 1 83 ? 17.404 1.374 -21.209 1.00 77.12 83 TRP A CA 1
ATOM 606 C C . TRP A 1 83 ? 16.706 1.569 -19.867 1.00 77.12 83 TRP A C 1
ATOM 608 O O . TRP A 1 83 ? 17.045 0.923 -18.875 1.00 77.12 83 TRP A O 1
ATOM 618 N N . THR A 1 84 ? 15.714 2.456 -19.871 1.00 82.12 84 THR A N 1
ATOM 619 C CA . THR A 1 84 ? 14.782 2.666 -18.764 1.00 82.12 84 THR A CA 1
ATOM 620 C C . THR A 1 84 ? 13.382 2.436 -19.306 1.00 82.12 84 THR A C 1
ATOM 622 O O . THR A 1 84 ? 12.997 3.071 -20.287 1.00 82.12 84 THR A O 1
ATOM 625 N N . SER A 1 85 ? 12.632 1.529 -18.690 1.00 80.00 85 SER A N 1
ATOM 626 C CA . SER A 1 85 ? 11.224 1.299 -19.005 1.00 80.00 85 SER A CA 1
ATOM 627 C C . SER A 1 85 ? 10.394 1.571 -17.766 1.00 80.00 85 SER A C 1
ATOM 629 O O . SER A 1 85 ? 10.659 1.013 -16.701 1.00 80.00 85 SER A O 1
ATOM 631 N N . THR A 1 86 ? 9.388 2.424 -17.914 1.00 83.31 86 THR A N 1
ATOM 632 C CA . THR A 1 86 ? 8.411 2.689 -16.865 1.00 83.31 86 THR A CA 1
ATOM 633 C C . THR A 1 86 ? 7.121 1.991 -17.244 1.00 83.31 86 THR A C 1
ATOM 635 O O . THR A 1 86 ? 6.546 2.278 -18.292 1.00 83.31 86 THR A O 1
ATOM 638 N N . THR A 1 87 ? 6.662 1.091 -16.384 1.00 83.94 87 THR A N 1
ATOM 639 C CA . THR A 1 87 ? 5.342 0.466 -16.518 1.00 83.94 87 THR A CA 1
ATOM 640 C C . THR A 1 87 ? 4.458 0.950 -15.385 1.00 83.94 87 THR A C 1
ATOM 642 O O . THR A 1 87 ? 4.938 1.173 -14.272 1.00 83.94 87 THR A O 1
ATOM 645 N N . SER A 1 88 ? 3.177 1.150 -15.678 1.00 87.00 88 SER A N 1
ATOM 646 C CA . SER A 1 88 ? 2.176 1.481 -14.672 1.00 87.00 88 SER A CA 1
ATOM 647 C C . SER A 1 88 ? 1.043 0.470 -14.712 1.00 87.00 88 SER A C 1
ATOM 649 O O . SER A 1 88 ? 0.625 0.026 -15.784 1.00 87.00 88 SER A O 1
ATOM 651 N N . SER A 1 89 ? 0.547 0.101 -13.538 1.00 87.88 89 SER A N 1
ATOM 652 C CA . SER A 1 89 ? -0.638 -0.736 -13.392 1.00 87.88 89 SER A CA 1
ATOM 653 C C . SER A 1 89 ? -1.507 -0.231 -12.252 1.00 87.88 89 SER A C 1
ATOM 655 O O . SER A 1 89 ? -1.015 0.378 -11.306 1.00 87.88 89 SER A O 1
ATOM 657 N N . SER A 1 90 ? -2.807 -0.465 -12.348 1.00 89.69 90 SER A N 1
ATOM 658 C CA . SER A 1 90 ? -3.758 -0.259 -11.271 1.00 89.69 90 SER A CA 1
ATOM 659 C C . SER A 1 90 ? -4.469 -1.565 -10.949 1.00 89.69 90 SER A C 1
ATOM 661 O O . SER A 1 90 ? -4.750 -2.375 -11.832 1.00 89.69 90 SER A O 1
ATOM 663 N N . GLU A 1 91 ? -4.815 -1.732 -9.688 1.00 89.88 91 GLU A N 1
ATOM 664 C CA . GLU A 1 91 ? -5.581 -2.845 -9.157 1.00 89.88 91 GLU A CA 1
ATOM 665 C C . GLU A 1 91 ? -6.636 -2.271 -8.214 1.00 89.88 91 GLU A C 1
ATOM 667 O O . GLU A 1 91 ? -6.311 -1.504 -7.311 1.00 89.88 91 GLU A O 1
ATOM 672 N N . HIS A 1 92 ? -7.890 -2.640 -8.442 1.00 91.25 92 HIS A N 1
ATOM 673 C CA . HIS A 1 92 ? -9.012 -2.339 -7.561 1.00 91.25 92 HIS A CA 1
ATOM 674 C C . HIS A 1 92 ? -9.624 -3.656 -7.112 1.00 91.25 92 HIS A C 1
ATOM 676 O O . HIS A 1 92 ? -10.166 -4.375 -7.950 1.00 91.25 92 HIS A O 1
ATOM 682 N N . CYS A 1 93 ? -9.559 -3.979 -5.826 1.00 89.44 93 CYS A N 1
ATOM 683 C CA . CYS A 1 93 ? -10.122 -5.198 -5.270 1.00 89.44 93 CYS A CA 1
ATOM 684 C C . CYS A 1 93 ? -11.214 -4.910 -4.241 1.00 89.44 93 CYS A C 1
ATOM 686 O O . CYS A 1 93 ? -11.020 -4.132 -3.311 1.00 89.44 93 CYS A O 1
ATOM 688 N N . MET A 1 94 ? -12.330 -5.626 -4.342 1.00 90.38 94 MET A N 1
ATOM 689 C CA . MET A 1 94 ? -13.282 -5.784 -3.249 1.00 90.38 94 MET A CA 1
ATOM 690 C C . MET A 1 94 ? -12.776 -6.875 -2.306 1.00 90.38 94 MET A C 1
ATOM 692 O O . MET A 1 94 ? -12.438 -7.977 -2.744 1.00 90.38 94 MET A O 1
ATOM 696 N N . ILE A 1 95 ? -12.749 -6.578 -1.015 1.00 88.69 95 ILE A N 1
ATOM 697 C CA . ILE A 1 95 ? -12.282 -7.456 0.055 1.00 88.69 95 ILE A CA 1
ATOM 698 C C . ILE A 1 95 ? -13.483 -7.987 0.832 1.00 88.69 95 ILE A C 1
ATOM 700 O O . ILE A 1 95 ? -14.398 -7.229 1.159 1.00 88.69 95 ILE A O 1
ATOM 704 N N . SER A 1 96 ? -13.459 -9.277 1.166 1.00 86.88 96 SER A N 1
ATOM 705 C CA . SER A 1 96 ? -14.381 -9.901 2.115 1.00 86.88 96 SER A CA 1
ATOM 706 C C . SER A 1 96 ? -13.630 -10.880 3.019 1.00 86.88 96 SER A C 1
ATOM 708 O O . SER A 1 96 ? -12.864 -11.727 2.556 1.00 86.88 96 SER A O 1
ATOM 710 N N . GLY A 1 97 ? -13.822 -10.756 4.330 1.00 85.69 97 GLY A N 1
ATOM 711 C CA . GLY A 1 97 ? -13.046 -11.467 5.337 1.00 85.69 97 GLY A CA 1
ATOM 712 C C . GLY A 1 97 ? -11.560 -11.133 5.224 1.00 85.69 97 GLY A C 1
ATOM 713 O O . GLY A 1 97 ? -11.149 -10.002 5.467 1.00 85.69 97 GLY A O 1
ATOM 714 N N . THR A 1 98 ? -10.767 -12.136 4.856 1.00 83.38 98 THR A N 1
ATOM 715 C CA . THR A 1 98 ? -9.304 -12.061 4.719 1.00 83.38 98 THR A CA 1
ATOM 716 C C . THR A 1 98 ? -8.836 -12.201 3.269 1.00 83.38 98 THR A C 1
ATOM 718 O O . THR A 1 98 ? -7.662 -12.487 3.035 1.00 83.38 98 THR A O 1
ATOM 721 N N . ALA A 1 99 ? -9.735 -12.084 2.290 1.00 85.19 99 ALA A N 1
ATOM 722 C CA . ALA A 1 99 ? -9.417 -12.323 0.886 1.00 85.19 99 ALA A CA 1
ATOM 723 C C . ALA A 1 99 ? -10.076 -11.295 -0.036 1.00 85.19 99 ALA A C 1
ATOM 725 O O . ALA A 1 99 ? -11.165 -10.784 0.240 1.00 85.19 99 ALA A O 1
ATOM 726 N N . ALA A 1 100 ? -9.427 -11.022 -1.166 1.00 87.62 100 ALA A N 1
ATOM 727 C CA . ALA A 1 100 ? -10.081 -10.329 -2.264 1.00 87.62 100 ALA A CA 1
ATOM 728 C C . ALA A 1 100 ? -11.094 -11.258 -2.952 1.00 87.62 100 ALA A C 1
ATOM 730 O O . ALA A 1 100 ? -10.787 -12.411 -3.251 1.00 87.62 100 ALA A O 1
ATOM 731 N N . VAL A 1 101 ? -12.300 -10.749 -3.204 1.00 87.06 101 VAL A N 1
ATOM 732 C CA . VAL A 1 101 ? -13.395 -11.485 -3.863 1.00 87.06 101 VAL A CA 1
ATOM 733 C C . VAL A 1 101 ? -13.590 -11.087 -5.323 1.00 87.06 101 VAL A C 1
ATOM 735 O O . VAL A 1 101 ? -14.103 -11.866 -6.119 1.00 87.06 101 VAL A O 1
ATOM 738 N N . LEU A 1 102 ? -13.191 -9.870 -5.689 1.00 85.38 102 LEU A N 1
ATOM 739 C CA . LEU A 1 102 ? -13.213 -9.380 -7.062 1.00 85.38 102 LEU A CA 1
ATOM 740 C C . LEU A 1 102 ? -12.099 -8.362 -7.214 1.00 85.38 102 LEU A C 1
ATOM 742 O O . LEU A 1 102 ? -12.072 -7.421 -6.434 1.00 85.38 102 LEU A O 1
ATOM 746 N N . CYS A 1 103 ? -11.248 -8.504 -8.225 1.00 85.19 103 CYS A N 1
ATOM 747 C CA . CYS A 1 103 ? -10.254 -7.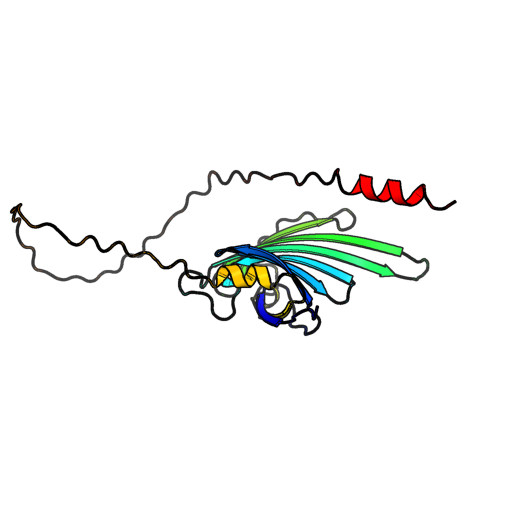494 -8.566 1.00 85.19 103 CYS A CA 1
ATOM 748 C C . CYS A 1 103 ? -10.425 -7.040 -10.012 1.00 85.19 103 CYS A C 1
ATOM 750 O O . CYS A 1 103 ? -10.791 -7.822 -10.876 1.00 85.19 103 CYS A O 1
ATOM 752 N N . THR A 1 104 ? -10.155 -5.775 -10.296 1.00 86.56 104 THR A N 1
ATOM 753 C CA . THR A 1 104 ? -10.063 -5.234 -11.651 1.00 86.56 104 THR A CA 1
ATOM 754 C C . THR A 1 104 ? -8.665 -4.686 -11.842 1.00 86.56 104 THR A C 1
ATOM 756 O O . THR A 1 104 ? -8.187 -3.919 -11.010 1.00 86.56 104 THR A O 1
ATOM 759 N N . PHE A 1 105 ? -8.027 -5.069 -12.943 1.00 84.88 105 PHE A N 1
ATOM 760 C CA . PHE A 1 105 ? -6.680 -4.641 -13.280 1.00 84.88 105 PHE A CA 1
ATOM 761 C C . PHE A 1 105 ? -6.719 -3.726 -14.497 1.00 84.88 105 PHE A C 1
ATOM 763 O O . PHE A 1 105 ? -7.502 -3.925 -15.426 1.00 84.88 105 PHE A O 1
ATOM 770 N N . SER A 1 106 ? -5.858 -2.721 -14.503 1.00 83.94 106 SER A N 1
ATOM 771 C CA . SER A 1 106 ? -5.558 -1.944 -15.702 1.00 83.94 106 SER A CA 1
ATOM 772 C C . SER A 1 106 ? -4.063 -1.660 -15.743 1.00 83.94 106 SER A C 1
ATOM 774 O O . SER A 1 106 ? -3.398 -1.709 -14.711 1.00 83.94 106 SER A O 1
ATOM 776 N N . GLY A 1 107 ? -3.488 -1.396 -16.910 1.00 77.62 107 GLY A N 1
ATOM 777 C CA . GLY A 1 107 ? -2.075 -1.057 -16.966 1.00 77.62 107 GLY A CA 1
ATOM 778 C C . GLY A 1 107 ? -1.552 -0.823 -18.367 1.00 77.62 107 GLY A C 1
ATOM 779 O O . GLY A 1 107 ? -2.052 -1.378 -19.344 1.00 77.62 107 GLY A O 1
ATOM 780 N N . ASN A 1 108 ? -0.500 -0.017 -18.428 1.00 64.88 108 ASN A N 1
ATOM 781 C CA . ASN A 1 108 ? 0.262 0.257 -19.633 1.00 64.88 108 ASN A CA 1
ATOM 782 C C . ASN A 1 108 ? 1.541 -0.585 -19.580 1.00 64.88 108 ASN A C 1
ATOM 784 O O . ASN A 1 108 ? 2.631 -0.096 -19.285 1.00 64.88 108 ASN A O 1
ATOM 788 N N . GLN A 1 109 ? 1.395 -1.883 -19.818 1.00 55.97 109 GLN A N 1
ATOM 789 C CA . GLN A 1 109 ? 2.489 -2.687 -20.364 1.00 55.97 109 GLN A CA 1
ATOM 790 C C . GLN A 1 109 ? 2.556 -2.410 -21.878 1.00 55.97 109 GLN A C 1
ATOM 792 O O . GLN A 1 109 ? 1.560 -1.938 -22.436 1.00 55.97 109 GLN A O 1
ATOM 797 N N . PRO A 1 110 ? 3.681 -2.650 -22.574 1.00 47.25 110 PRO A N 1
ATOM 798 C CA . PRO A 1 110 ? 3.720 -2.481 -24.022 1.00 47.25 110 PRO A CA 1
ATOM 799 C C . PRO A 1 110 ? 2.586 -3.287 -24.701 1.00 47.25 110 PRO A C 1
ATOM 801 O O . PRO A 1 110 ? 2.590 -4.510 -24.731 1.00 47.25 110 PRO A O 1
ATOM 804 N N . ALA A 1 111 ? 1.607 -2.533 -25.210 1.00 41.06 111 ALA A N 1
ATOM 805 C CA . ALA A 1 111 ? 0.552 -2.833 -26.182 1.00 41.06 111 ALA A CA 1
ATOM 806 C C . ALA A 1 111 ? -0.680 -3.726 -25.875 1.00 41.06 111 ALA A C 1
ATOM 808 O O . ALA A 1 111 ? -1.638 -3.547 -26.620 1.00 41.06 111 ALA A O 1
ATOM 809 N N . GLU A 1 112 ? -0.778 -4.616 -24.870 1.00 42.62 112 GLU A N 1
ATOM 810 C CA . GLU A 1 112 ? -1.836 -5.671 -24.982 1.00 42.62 112 GLU A CA 1
ATOM 811 C C . GLU A 1 112 ? -2.792 -5.990 -23.799 1.00 42.62 112 GLU A C 1
ATOM 813 O O . GLU A 1 112 ? -3.681 -6.808 -23.999 1.00 42.62 112 GLU A O 1
ATOM 818 N N . TRP A 1 113 ? -2.702 -5.406 -22.593 1.00 47.81 113 TRP A N 1
ATOM 819 C CA . TRP A 1 113 ? -3.314 -6.057 -21.402 1.00 47.81 113 TRP A CA 1
ATOM 820 C C . TRP A 1 113 ? -4.242 -5.178 -20.540 1.00 47.81 113 TRP A C 1
ATOM 822 O O . TRP A 1 113 ? -4.140 -5.160 -19.314 1.00 47.81 113 TRP A O 1
ATOM 832 N N . SER A 1 114 ? -5.200 -4.470 -21.147 1.00 50.53 114 SER A N 1
ATOM 833 C CA . SER A 1 114 ? -6.344 -3.932 -20.383 1.00 50.53 114 SER A CA 1
ATOM 834 C C . SER A 1 114 ? -7.383 -5.039 -20.163 1.00 50.53 114 SER A C 1
ATOM 836 O O . SER A 1 114 ? -8.261 -5.237 -20.999 1.00 50.53 114 SER A O 1
ATOM 838 N N . HIS A 1 115 ? -7.279 -5.785 -19.059 1.00 54.25 115 HIS A N 1
ATOM 839 C CA . HIS A 1 115 ? -8.197 -6.884 -18.739 1.00 54.25 115 HIS A CA 1
ATOM 840 C C . HIS A 1 115 ? -8.893 -6.673 -17.391 1.00 54.25 115 HIS A C 1
ATOM 842 O O . HIS A 1 115 ? -8.258 -6.656 -16.340 1.00 54.25 115 HIS A O 1
ATOM 848 N N . THR A 1 116 ? -10.226 -6.614 -17.400 1.00 50.06 116 THR A N 1
ATOM 849 C CA . THR A 1 116 ? -11.025 -6.856 -16.193 1.00 50.06 116 THR A CA 1
ATOM 850 C C . THR A 1 116 ? -11.024 -8.359 -15.923 1.00 50.06 116 THR A C 1
ATOM 852 O O . THR A 1 116 ? -11.562 -9.125 -16.721 1.00 50.06 116 THR A O 1
ATOM 855 N N . ILE A 1 117 ? -10.401 -8.797 -14.826 1.00 53.72 117 ILE A N 1
ATOM 856 C CA . ILE A 1 117 ? -10.277 -10.224 -14.504 1.00 53.72 117 ILE A CA 1
ATOM 857 C C . ILE A 1 117 ? -11.157 -10.554 -13.306 1.00 53.72 117 ILE A C 1
ATOM 859 O O . ILE A 1 117 ? -10.871 -10.153 -12.188 1.00 53.72 117 ILE A O 1
ATOM 863 N N . PHE A 1 118 ? -12.203 -11.351 -13.503 1.00 50.72 118 PHE A N 1
ATOM 864 C CA . PHE A 1 118 ? -12.991 -11.845 -12.379 1.00 50.72 118 PHE A CA 1
ATOM 865 C C . PHE A 1 118 ? -12.156 -12.841 -11.561 1.00 50.72 118 PHE A C 1
ATOM 867 O O . PHE A 1 118 ? -11.869 -13.951 -12.015 1.00 50.72 118 PHE A O 1
ATOM 874 N N . VAL A 1 119 ? -11.778 -12.457 -10.338 1.00 52.75 119 VAL A N 1
ATOM 875 C CA . VAL A 1 119 ? -11.102 -13.333 -9.364 1.00 52.75 119 VAL A CA 1
ATOM 876 C C . VAL A 1 119 ? -12.125 -14.309 -8.778 1.00 52.75 119 VAL A C 1
ATOM 878 O O . VAL A 1 119 ? -12.460 -14.256 -7.605 1.00 52.75 119 VAL A O 1
ATOM 881 N N . SER A 1 120 ? -12.690 -15.183 -9.610 1.00 44.50 120 SER A N 1
ATOM 882 C CA . SER A 1 120 ? -13.543 -16.275 -9.127 1.00 44.50 120 SER A CA 1
ATOM 883 C C . SER A 1 120 ? -12.989 -17.659 -9.449 1.00 44.50 120 SER A C 1
ATOM 885 O O . SER A 1 120 ? -13.397 -18.619 -8.804 1.00 44.50 120 SER A O 1
ATOM 887 N N . THR A 1 121 ? -12.046 -17.798 -10.394 1.00 41.91 121 THR A N 1
ATOM 888 C CA . THR A 1 121 ? -11.594 -19.137 -10.832 1.00 41.91 121 THR A CA 1
ATOM 889 C C . THR A 1 121 ? -10.149 -19.273 -11.340 1.00 41.91 121 THR A C 1
ATOM 891 O O . THR A 1 121 ? -9.731 -20.404 -11.567 1.00 41.91 121 THR A O 1
ATOM 894 N N . MET A 1 122 ? -9.361 -18.200 -11.521 1.00 40.62 122 MET A N 1
ATOM 895 C CA . MET A 1 122 ? -8.105 -18.295 -12.306 1.00 40.62 122 MET A CA 1
ATOM 896 C C . MET A 1 122 ? -6.786 -17.960 -11.594 1.00 40.62 122 MET A C 1
ATOM 898 O O . MET A 1 122 ? -5.731 -18.118 -12.203 1.00 40.62 122 MET A O 1
ATOM 902 N N . PHE A 1 123 ? -6.791 -17.582 -10.315 1.00 51.88 123 PHE A N 1
ATOM 903 C CA . PHE A 1 123 ? -5.548 -17.347 -9.568 1.00 51.88 123 PHE A CA 1
ATOM 904 C C . PHE A 1 123 ? -5.430 -18.265 -8.359 1.00 51.88 123 PHE A C 1
ATOM 906 O O . PHE A 1 123 ? -6.434 -18.656 -7.761 1.00 51.88 123 PHE A O 1
ATOM 913 N N . ARG A 1 124 ? -4.188 -18.603 -7.989 1.00 55.91 124 ARG A N 1
ATOM 914 C CA . ARG A 1 124 ? -3.910 -19.270 -6.715 1.00 55.91 124 ARG A CA 1
ATOM 915 C C . ARG A 1 124 ? -4.451 -18.357 -5.618 1.00 55.91 124 ARG A C 1
ATOM 917 O O . ARG A 1 124 ? -3.989 -17.231 -5.467 1.00 55.91 124 ARG A O 1
ATOM 924 N N . SER A 1 125 ? -5.442 -18.833 -4.870 1.00 65.06 125 SER A N 1
ATOM 925 C CA . SER A 1 125 ? -6.120 -18.075 -3.807 1.00 65.06 125 SER A CA 1
ATOM 926 C C . SER A 1 125 ? -5.151 -17.457 -2.786 1.00 65.06 125 SER A C 1
ATOM 928 O O . SER A 1 125 ? -5.476 -16.472 -2.130 1.00 65.06 125 SER A O 1
ATOM 930 N N . GLU A 1 126 ? -3.944 -18.013 -2.672 1.00 72.25 126 GLU A N 1
ATOM 931 C CA . GLU A 1 126 ? -2.871 -17.561 -1.783 1.00 72.25 126 GLU A CA 1
ATOM 932 C C . GLU A 1 126 ? -2.282 -16.184 -2.131 1.00 72.25 126 GLU A C 1
ATOM 934 O O . GLU A 1 126 ? -1.784 -15.504 -1.227 1.00 72.25 126 GLU A O 1
ATOM 939 N N . ASP A 1 127 ? -2.328 -15.757 -3.398 1.00 74.06 127 ASP A N 1
ATOM 940 C CA . ASP A 1 127 ? -1.797 -14.450 -3.830 1.00 74.06 127 ASP A CA 1
ATOM 941 C C . ASP A 1 127 ? -2.764 -13.304 -3.487 1.00 74.06 127 ASP A C 1
ATOM 943 O O . ASP A 1 127 ? -2.346 -12.172 -3.238 1.00 74.06 127 ASP A O 1
ATOM 947 N N . TYR A 1 128 ? -4.054 -13.633 -3.379 1.00 81.44 128 TYR A N 1
ATOM 948 C CA . TYR A 1 128 ? -5.143 -12.704 -3.062 1.00 81.44 128 TYR A CA 1
ATOM 949 C C . TYR A 1 128 ? -5.636 -12.802 -1.614 1.00 81.44 128 TYR A C 1
ATOM 951 O O . TYR A 1 128 ? -6.607 -12.148 -1.224 1.00 81.44 128 TYR A O 1
ATOM 959 N N . THR A 1 129 ? -4.953 -13.613 -0.807 1.00 86.75 129 THR A N 1
ATOM 960 C CA . THR A 1 129 ? -5.153 -13.658 0.639 1.00 86.75 129 THR A CA 1
ATOM 961 C C . THR A 1 129 ? -4.382 -12.513 1.280 1.00 86.75 129 THR A C 1
ATOM 963 O O . THR A 1 129 ? -3.198 -12.311 0.999 1.00 86.75 129 THR A O 1
ATOM 966 N N . MET A 1 130 ? -5.048 -11.773 2.160 1.00 87.81 130 MET A N 1
ATOM 967 C CA . MET A 1 130 ? -4.427 -10.705 2.931 1.00 87.81 130 MET A CA 1
ATOM 968 C C . MET A 1 130 ? -3.337 -11.271 3.843 1.00 87.81 130 MET A C 1
ATOM 970 O O . MET A 1 130 ? -3.554 -12.256 4.552 1.00 87.81 130 MET A O 1
ATOM 974 N N . LYS A 1 131 ? -2.167 -10.633 3.846 1.00 90.75 131 LYS A N 1
ATOM 975 C CA . LYS A 1 131 ? -1.029 -11.013 4.692 1.00 90.75 131 LYS A CA 1
ATOM 976 C C . LYS A 1 131 ? -0.593 -9.824 5.544 1.00 90.75 131 LYS A C 1
ATOM 978 O O . LYS A 1 131 ? -0.642 -8.696 5.055 1.00 90.75 131 LYS A O 1
ATOM 983 N N . PRO A 1 132 ? -0.136 -10.048 6.786 1.00 92.75 132 PRO A N 1
ATOM 984 C CA . PRO A 1 132 ? 0.423 -8.985 7.605 1.00 92.75 132 PRO A CA 1
ATOM 985 C C . PRO A 1 132 ? 1.758 -8.521 7.009 1.00 92.75 132 PRO A C 1
ATOM 987 O O . PRO A 1 132 ? 2.736 -9.271 6.969 1.00 92.75 132 PRO A O 1
ATOM 990 N N . ILE A 1 133 ? 1.798 -7.277 6.540 1.00 94.31 133 ILE A N 1
ATOM 991 C CA . ILE A 1 133 ? 2.968 -6.640 5.942 1.00 94.31 133 ILE A CA 1
ATOM 992 C C . ILE A 1 133 ? 3.468 -5.535 6.879 1.00 94.31 133 ILE A C 1
ATOM 994 O O . ILE A 1 133 ? 2.759 -4.543 7.083 1.00 94.31 133 ILE A O 1
ATOM 998 N N . PRO A 1 134 ? 4.678 -5.669 7.453 1.00 94.94 134 PRO A N 1
ATOM 999 C CA . PRO A 1 134 ? 5.293 -4.588 8.208 1.00 94.94 134 PRO A CA 1
ATOM 1000 C C . PRO A 1 134 ? 5.777 -3.495 7.248 1.00 94.94 134 PRO A C 1
ATOM 1002 O O . PRO A 1 134 ? 6.514 -3.767 6.300 1.00 94.94 134 PRO A O 1
ATOM 1005 N N . ILE A 1 135 ? 5.384 -2.250 7.509 1.00 94.56 135 ILE A N 1
ATOM 1006 C CA . ILE A 1 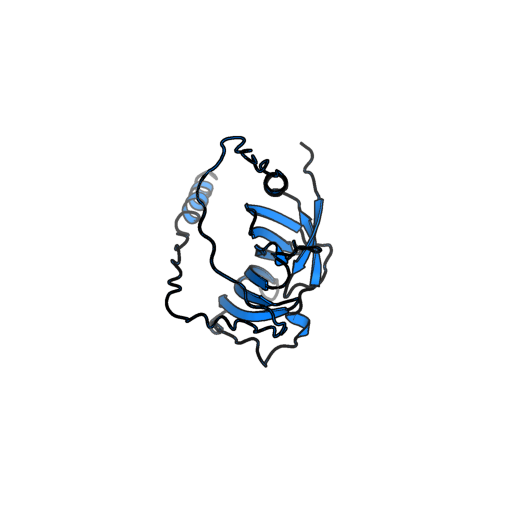135 ? 5.762 -1.070 6.730 1.00 94.56 135 ILE A CA 1
ATOM 1007 C C . ILE A 1 135 ? 6.438 -0.059 7.656 1.00 94.56 135 ILE A C 1
ATOM 1009 O O . ILE A 1 135 ? 5.905 0.301 8.707 1.00 94.56 135 ILE A O 1
ATOM 1013 N N . THR A 1 136 ? 7.609 0.431 7.244 1.00 95.56 136 THR A N 1
ATOM 1014 C CA . THR A 1 136 ? 8.299 1.527 7.937 1.00 95.56 136 THR A CA 1
ATOM 1015 C C . THR A 1 136 ? 7.800 2.866 7.401 1.00 95.56 136 THR A C 1
ATOM 1017 O O . THR A 1 136 ? 8.151 3.260 6.289 1.00 95.56 136 THR A O 1
ATOM 1020 N N . ILE A 1 137 ? 7.005 3.587 8.185 1.00 95.38 137 ILE A N 1
ATOM 1021 C CA . ILE A 1 137 ? 6.559 4.940 7.854 1.00 95.38 137 ILE A CA 1
ATOM 1022 C C . ILE A 1 137 ? 7.704 5.921 8.117 1.00 95.38 137 ILE A C 1
ATOM 1024 O O . ILE A 1 137 ? 8.212 6.005 9.238 1.00 95.38 137 ILE A O 1
ATOM 1028 N N . THR A 1 138 ? 8.108 6.661 7.086 1.00 95.19 138 TH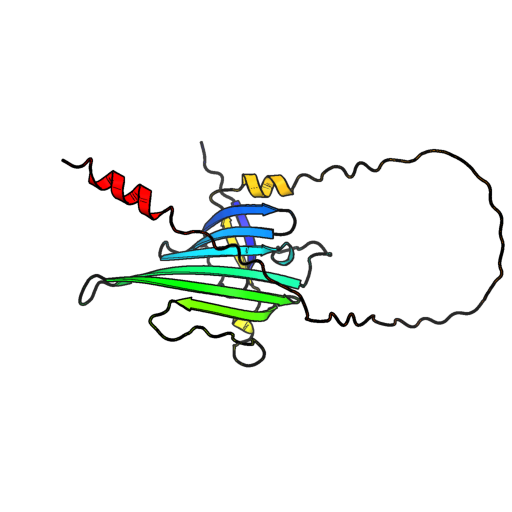R A N 1
ATOM 1029 C CA . THR A 1 138 ? 9.223 7.624 7.133 1.00 95.19 138 THR A CA 1
ATOM 1030 C C . THR A 1 138 ? 8.779 9.082 7.006 1.00 95.19 138 THR A C 1
ATOM 1032 O O . THR A 1 138 ? 9.580 9.983 7.243 1.00 95.19 138 THR A O 1
ATOM 1035 N N . ALA A 1 139 ? 7.522 9.331 6.625 1.00 94.94 139 ALA A N 1
ATOM 1036 C CA . ALA A 1 139 ? 6.937 10.667 6.530 1.00 94.94 139 ALA A CA 1
ATOM 1037 C C . ALA A 1 139 ? 5.406 10.618 6.675 1.00 94.94 139 ALA A C 1
ATOM 1039 O O . ALA A 1 139 ? 4.785 9.597 6.372 1.00 94.94 139 ALA A O 1
ATOM 1040 N N . GLY A 1 140 ? 4.793 11.726 7.101 1.00 93.81 140 GLY A N 1
ATOM 1041 C CA . GLY A 1 140 ? 3.336 11.848 7.204 1.00 93.81 140 GLY A CA 1
ATOM 1042 C C . GLY A 1 140 ? 2.722 11.236 8.468 1.00 93.81 140 GLY A C 1
ATOM 1043 O O . GLY A 1 140 ? 1.509 11.052 8.525 1.00 93.81 140 GLY A O 1
ATOM 1044 N N . LEU A 1 141 ? 3.525 10.900 9.486 1.00 93.62 141 LEU A N 1
ATOM 1045 C CA . LEU A 1 141 ? 3.026 10.314 10.741 1.00 93.62 141 LEU A CA 1
ATOM 1046 C C . LEU A 1 141 ? 2.019 11.220 11.458 1.00 93.62 141 LEU A C 1
ATOM 1048 O O . LEU A 1 141 ? 1.081 10.732 12.085 1.00 93.62 141 LEU A O 1
ATOM 1052 N N . GLU A 1 142 ? 2.177 12.533 11.327 1.00 93.38 142 GLU A N 1
ATOM 1053 C CA . GLU A 1 142 ? 1.259 13.537 11.855 1.00 93.38 142 GLU A CA 1
ATOM 1054 C C . GLU A 1 142 ? -0.168 13.393 11.308 1.00 93.38 142 GLU A C 1
ATOM 1056 O O . GLU A 1 142 ? -1.119 13.709 12.017 1.00 93.38 142 GLU A O 1
ATOM 1061 N N . LYS A 1 143 ? -0.335 12.848 10.096 1.00 92.12 143 LYS A N 1
ATOM 1062 C CA . LYS A 1 143 ? -1.651 12.601 9.487 1.00 92.12 143 LYS A CA 1
ATOM 1063 C C . LYS A 1 143 ? -2.353 11.387 10.083 1.00 92.12 143 LYS A C 1
ATOM 1065 O O . LYS A 1 143 ? -3.570 11.318 10.074 1.00 92.12 143 LYS A O 1
ATOM 1070 N N . LEU A 1 144 ? -1.602 10.425 10.617 1.00 88.38 144 LEU A N 1
ATOM 1071 C CA . LEU A 1 144 ? -2.198 9.311 11.357 1.00 88.38 144 LEU A CA 1
ATOM 1072 C C . LEU A 1 144 ? -2.604 9.753 12.766 1.00 88.38 144 LEU A C 1
ATOM 1074 O O . LEU A 1 144 ? -3.626 9.311 13.282 1.00 88.38 144 LEU A O 1
ATOM 1078 N N . ALA A 1 145 ? -1.840 10.666 13.373 1.00 85.75 145 ALA A N 1
ATOM 1079 C CA . ALA A 1 145 ? -2.128 11.179 14.710 1.00 85.75 145 ALA A CA 1
ATOM 1080 C C . ALA A 1 145 ? -3.438 11.990 14.784 1.00 85.75 145 ALA A C 1
ATOM 1082 O O . ALA A 1 145 ? -4.072 12.034 15.840 1.00 85.75 145 ALA A O 1
ATOM 1083 N N . THR A 1 146 ? -3.889 12.598 13.680 1.00 82.00 146 THR A N 1
ATOM 1084 C CA . THR A 1 146 ? -5.187 13.296 13.636 1.00 82.00 146 THR A CA 1
ATOM 1085 C C . THR A 1 146 ? -6.381 12.345 13.731 1.00 82.00 146 THR A C 1
ATOM 1087 O O . THR A 1 146 ? -7.462 12.791 14.107 1.00 82.00 146 THR A O 1
ATOM 1090 N N . LEU A 1 147 ? -6.195 11.048 13.457 1.00 76.94 147 LEU A N 1
ATOM 1091 C CA . LEU A 1 147 ? -7.244 10.028 13.576 1.00 76.94 147 LEU A CA 1
ATOM 1092 C C . LEU A 1 147 ? -7.463 9.558 15.017 1.00 76.94 147 LEU A C 1
ATOM 1094 O O . LEU A 1 147 ? -8.537 9.073 15.354 1.00 76.94 147 LEU A O 1
ATOM 1098 N N . THR A 1 148 ? -6.458 9.713 15.879 1.00 64.31 148 THR A N 1
ATOM 1099 C CA . THR A 1 148 ? -6.509 9.297 17.290 1.00 64.31 148 THR A CA 1
ATOM 1100 C C . THR A 1 148 ? -7.141 10.320 18.228 1.00 64.31 148 THR A C 1
ATOM 1102 O O . THR A 1 148 ? -7.139 10.095 19.434 1.00 64.31 148 THR A O 1
ATOM 1105 N N . ASN A 1 149 ? -7.694 11.423 17.717 1.00 47.66 149 ASN A N 1
ATOM 1106 C CA . ASN A 1 149 ? -8.509 12.315 18.533 1.00 47.66 149 ASN A CA 1
ATOM 1107 C C . ASN A 1 149 ? -9.950 11.799 18.525 1.00 47.66 149 ASN A C 1
ATOM 1109 O O . ASN A 1 149 ? -10.664 12.061 17.554 1.00 47.66 149 ASN A O 1
ATOM 1113 N N . PRO A 1 150 ? -10.417 11.094 19.575 1.00 46.47 150 PRO A N 1
ATOM 1114 C CA . PRO A 1 150 ? -11.845 11.003 19.785 1.00 46.47 150 PRO A CA 1
ATOM 1115 C C . PRO A 1 150 ? -12.324 12.445 19.924 1.00 46.47 150 PRO A C 1
ATOM 1117 O O . PRO A 1 150 ? -11.995 13.124 20.896 1.00 46.47 150 PRO A O 1
ATOM 1120 N N . SER A 1 151 ? -13.070 12.950 18.942 1.00 45.38 151 SER A N 1
ATOM 1121 C CA . SER A 1 151 ? -14.021 14.003 19.264 1.00 45.38 151 SER A CA 1
ATOM 1122 C C . SER A 1 151 ? -14.818 13.446 20.431 1.00 45.38 151 SER A C 1
ATOM 1124 O O . SER A 1 151 ? -15.452 12.399 20.285 1.00 45.38 151 SER A O 1
ATOM 1126 N N . GLU A 1 152 ? -14.692 14.069 21.605 1.00 42.38 152 GLU A N 1
ATOM 1127 C CA . GLU A 1 152 ? -15.622 13.844 22.697 1.00 42.38 152 GLU A CA 1
ATOM 1128 C C . GLU A 1 152 ? -17.003 13.846 22.059 1.00 42.38 152 GLU A C 1
ATOM 1130 O O . GLU A 1 152 ? -17.431 14.843 21.472 1.00 42.38 152 GLU A O 1
ATOM 1135 N N . ILE A 1 153 ? -17.665 12.690 22.084 1.00 44.53 153 ILE A N 1
ATOM 1136 C CA . ILE A 1 153 ? -19.089 12.635 21.827 1.00 44.53 153 ILE A CA 1
ATOM 1137 C C . ILE A 1 153 ? -19.657 13.468 22.965 1.00 44.53 153 ILE A C 1
ATOM 1139 O O . ILE A 1 153 ? -19.795 12.984 24.091 1.00 44.53 153 ILE A O 1
ATOM 1143 N N . GLN A 1 154 ?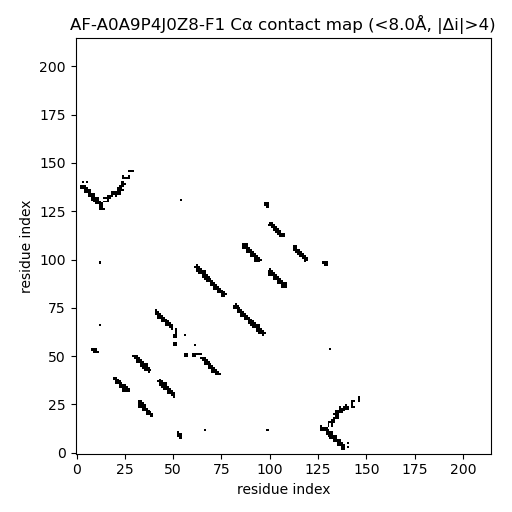 -19.882 14.752 22.690 1.00 39.84 154 GLN A N 1
ATOM 1144 C CA . GLN A 1 154 ? -20.603 15.651 23.561 1.00 39.84 154 GLN A CA 1
ATOM 1145 C C . GLN A 1 154 ? -21.997 15.048 23.640 1.00 39.84 154 GLN A C 1
ATOM 1147 O O . GLN A 1 154 ? -22.838 15.189 22.755 1.00 39.84 154 GLN A O 1
ATOM 1152 N N . THR A 1 155 ? -22.165 14.205 24.650 1.00 44.31 155 THR A N 1
ATOM 1153 C CA . THR A 1 155 ? -23.429 13.573 24.955 1.00 44.31 155 THR A CA 1
ATOM 1154 C C . THR A 1 155 ? -24.207 14.691 25.613 1.00 44.31 155 THR A C 1
ATOM 1156 O O . THR A 1 155 ? -24.048 14.924 26.809 1.00 44.31 155 THR A O 1
ATOM 1159 N N . ASP A 1 156 ? -24.949 15.461 24.820 1.00 42.38 156 ASP A N 1
ATOM 1160 C CA . ASP A 1 156 ? -25.878 16.443 25.360 1.00 42.38 156 ASP A CA 1
ATOM 1161 C C . ASP A 1 156 ? -26.869 15.680 26.242 1.00 42.38 156 ASP A C 1
ATOM 1163 O O . ASP A 1 156 ? -27.796 15.012 25.775 1.00 42.38 156 ASP A O 1
ATOM 1167 N N . SER A 1 157 ? -26.630 15.718 27.552 1.00 45.03 157 SER A N 1
ATOM 1168 C CA . SER A 1 157 ? -27.560 15.219 28.544 1.00 45.03 157 SER A CA 1
ATOM 1169 C C . SER A 1 157 ? -28.765 16.148 28.537 1.00 45.03 157 SER A C 1
ATOM 1171 O O . SER A 1 157 ? -28.779 17.180 29.209 1.00 45.03 157 SER A O 1
ATOM 1173 N N . VAL A 1 158 ? -29.791 15.782 27.773 1.00 50.41 158 VAL A N 1
ATOM 1174 C CA . VAL A 1 158 ? -31.124 16.375 27.894 1.00 50.41 158 VAL A CA 1
ATOM 1175 C C . VAL A 1 158 ? -31.723 15.914 29.225 1.00 50.41 158 VAL A C 1
ATOM 1177 O O . VAL A 1 158 ? -32.429 14.912 29.322 1.00 50.41 158 VAL A O 1
ATOM 1180 N N . THR A 1 159 ? -31.391 16.637 30.290 1.00 45.41 159 THR A N 1
ATOM 1181 C CA . THR A 1 159 ? -32.092 16.598 31.575 1.00 45.41 159 THR A CA 1
ATOM 1182 C C . THR A 1 159 ? -33.273 17.571 31.556 1.00 45.41 159 THR A C 1
ATOM 1184 O O . THR A 1 159 ? -33.072 18.780 31.496 1.00 45.41 159 THR A O 1
ATOM 1187 N N . GLY A 1 160 ? -34.493 17.030 31.681 1.00 40.44 160 GLY A N 1
ATOM 1188 C CA . GLY A 1 160 ? -35.758 17.754 31.924 1.00 40.44 160 GLY A CA 1
ATOM 1189 C C . GLY A 1 160 ? -36.645 17.839 30.672 1.00 40.44 160 GLY A C 1
ATOM 1190 O O . GLY A 1 160 ? -36.175 18.255 29.628 1.00 40.44 160 GLY A O 1
ATOM 1191 N N . VAL A 1 161 ? -37.934 17.476 30.661 1.00 41.53 161 VAL A N 1
ATOM 1192 C CA . VAL A 1 161 ? -38.991 17.655 31.672 1.00 41.53 161 VAL A CA 1
ATOM 1193 C C . VAL A 1 161 ? -40.128 16.627 31.472 1.00 41.53 161 VAL A C 1
ATOM 1195 O O . VAL A 1 161 ? -40.386 16.150 30.372 1.00 41.53 161 VAL A O 1
ATOM 1198 N N . SER A 1 162 ? -40.788 16.316 32.589 1.00 41.28 162 SER A N 1
ATOM 1199 C CA . SER A 1 162 ? -41.913 15.414 32.862 1.00 41.28 162 SER A CA 1
ATOM 1200 C C . SER A 1 162 ? -43.132 15.381 31.916 1.00 41.28 162 SER A C 1
ATOM 1202 O O . SER A 1 162 ? -43.665 16.411 31.528 1.00 41.28 162 SER A O 1
ATOM 1204 N N . ALA A 1 163 ? -43.639 14.147 31.757 1.00 45.38 163 ALA A N 1
ATOM 1205 C CA . ALA A 1 163 ? -45.027 13.654 31.871 1.00 45.38 163 ALA A CA 1
ATOM 1206 C C . ALA A 1 163 ? -46.191 14.288 31.067 1.00 45.38 163 ALA A C 1
ATOM 1208 O O . ALA A 1 163 ? -46.559 15.437 31.274 1.00 45.38 163 ALA A O 1
ATOM 1209 N N . ILE A 1 164 ? -46.900 13.438 30.302 1.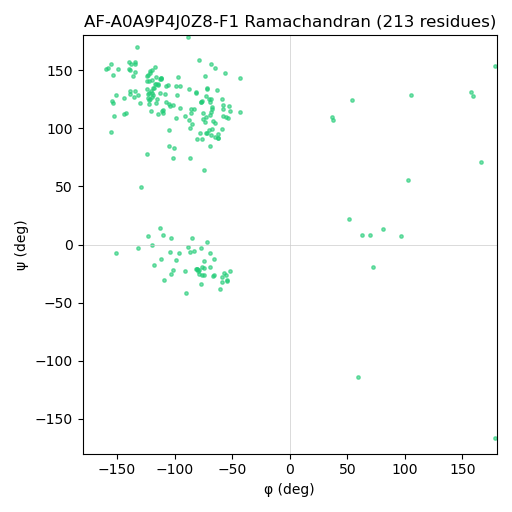00 43.47 164 ILE A N 1
ATOM 1210 C CA . ILE A 1 164 ? -48.315 12.996 30.465 1.00 43.47 164 ILE A CA 1
ATOM 1211 C C . ILE A 1 164 ? -48.811 12.465 29.105 1.00 43.47 164 ILE A C 1
ATOM 1213 O O . ILE A 1 164 ? -48.737 13.164 28.101 1.00 43.47 164 ILE A O 1
ATOM 1217 N N . GLY A 1 165 ? -49.365 11.246 29.069 1.00 37.59 165 GLY A N 1
ATOM 1218 C CA . GLY A 1 165 ? -50.040 10.736 27.871 1.00 37.59 165 GLY A CA 1
ATOM 1219 C C . GLY A 1 165 ? -50.315 9.235 27.881 1.00 37.59 165 GLY A C 1
ATOM 1220 O O . GLY A 1 165 ? -49.681 8.477 27.160 1.00 37.59 165 GLY A O 1
ATOM 1221 N N . THR A 1 166 ? -51.260 8.811 28.714 1.00 46.12 166 THR A N 1
ATOM 1222 C CA . THR A 1 166 ? -51.832 7.461 28.760 1.00 46.12 166 THR A CA 1
ATOM 1223 C C . THR A 1 166 ? -52.479 7.066 27.428 1.00 46.12 166 THR A C 1
ATOM 1225 O O . THR A 1 166 ? -53.420 7.724 26.996 1.00 46.12 166 THR A O 1
ATOM 1228 N N . ALA A 1 167 ? -52.079 5.931 26.851 1.00 39.00 167 ALA A N 1
ATOM 1229 C CA . ALA A 1 167 ? -52.977 5.066 26.085 1.00 39.00 167 ALA A CA 1
ATOM 1230 C C . ALA A 1 167 ? -52.474 3.617 26.148 1.00 39.00 167 ALA A C 1
ATOM 1232 O O . ALA A 1 167 ? -51.425 3.267 25.613 1.00 39.00 167 ALA A O 1
ATOM 1233 N N . ALA A 1 168 ? -53.231 2.787 26.859 1.00 43.78 168 ALA A N 1
ATOM 1234 C CA . ALA A 1 168 ? -53.078 1.343 26.893 1.00 43.78 168 ALA A CA 1
ATOM 1235 C C . ALA A 1 168 ? -53.575 0.724 25.581 1.00 43.78 168 ALA A C 1
ATOM 1237 O O . ALA A 1 168 ? -54.595 1.173 25.073 1.00 43.78 168 ALA A O 1
ATOM 1238 N N . LEU A 1 169 ? -52.933 -0.355 25.117 1.00 36.22 169 LEU A N 1
ATOM 1239 C CA . LEU A 1 169 ? -53.568 -1.433 24.346 1.00 36.22 169 LEU A CA 1
ATOM 1240 C C . LEU A 1 169 ? -52.759 -2.740 24.505 1.00 36.22 169 LEU A C 1
ATOM 1242 O O . LEU A 1 169 ? -51.721 -2.957 23.894 1.00 36.22 169 LEU A O 1
ATOM 1246 N N . THR A 1 170 ? -53.249 -3.558 25.439 1.00 40.75 170 THR A N 1
ATOM 1247 C CA . THR A 1 170 ? -53.394 -5.028 25.412 1.00 40.75 170 THR A CA 1
ATOM 1248 C C . THR A 1 170 ? -52.327 -5.916 24.746 1.00 40.75 170 THR A C 1
ATOM 1250 O O . THR A 1 170 ? -52.311 -6.112 23.538 1.00 40.75 170 THR A O 1
ATOM 1253 N N . SER A 1 171 ? -51.567 -6.605 25.607 1.00 44.69 171 SER A N 1
ATOM 1254 C CA . SER A 1 171 ? -51.461 -8.074 25.718 1.00 44.69 171 SER A CA 1
ATOM 1255 C C . SER A 1 171 ? -51.518 -8.927 24.438 1.00 44.69 171 SER A C 1
ATOM 1257 O O . SER A 1 171 ? -52.607 -9.254 23.976 1.00 44.69 171 SER A O 1
ATOM 1259 N N . PHE A 1 172 ? -50.377 -9.519 24.066 1.00 36.84 172 PHE A N 1
ATOM 1260 C CA . PHE A 1 172 ? -50.327 -10.918 23.624 1.00 36.84 172 PHE A CA 1
ATOM 1261 C C . PHE A 1 172 ? -49.161 -11.659 24.288 1.00 36.84 172 PHE A C 1
ATOM 1263 O O . PHE A 1 172 ? -48.033 -11.180 24.368 1.00 36.84 172 PHE A O 1
ATOM 1270 N N . LYS A 1 173 ? -49.495 -12.838 24.809 1.00 40.59 173 LYS A N 1
ATOM 1271 C CA . LYS A 1 173 ? -48.662 -13.785 25.547 1.00 40.59 173 LYS A CA 1
ATOM 1272 C C . LYS A 1 173 ? -48.343 -14.935 24.587 1.00 40.59 173 LYS A C 1
ATOM 1274 O O . LYS A 1 173 ? -49.276 -15.606 24.160 1.00 40.59 173 LYS A O 1
ATOM 1279 N N . GLY A 1 174 ? -47.073 -15.188 24.270 1.00 35.12 174 GLY A N 1
ATOM 1280 C CA . GLY A 1 174 ? -46.675 -16.425 23.582 1.00 35.12 174 GLY A CA 1
ATOM 1281 C C . GLY A 1 174 ? -45.348 -16.345 22.811 1.00 35.12 174 GLY A C 1
ATOM 1282 O O . GLY A 1 174 ? -45.182 -15.394 22.054 1.00 35.12 174 GLY A O 1
ATOM 1283 N N . PRO A 1 175 ? -44.412 -17.303 22.981 1.00 57.25 175 PRO A N 1
ATOM 1284 C CA . PRO A 1 175 ? -43.026 -17.190 22.526 1.00 57.25 175 PRO A CA 1
ATOM 1285 C C . PRO A 1 175 ? -42.798 -17.922 21.199 1.00 57.25 175 PRO A C 1
ATOM 1287 O O . PRO A 1 175 ? -43.209 -19.064 21.094 1.00 57.25 175 PRO A O 1
ATOM 1290 N N . HIS A 1 176 ? -42.073 -17.349 20.235 1.00 36.44 176 HIS A N 1
ATOM 1291 C CA . HIS A 1 176 ? -41.337 -18.141 19.241 1.00 36.44 176 HIS A CA 1
ATOM 1292 C C . HIS A 1 176 ? -40.149 -17.350 18.689 1.00 36.44 176 HIS A C 1
ATOM 1294 O O . HIS A 1 176 ? -40.272 -16.239 18.184 1.00 36.44 176 HIS A O 1
ATOM 1300 N N . ASN A 1 177 ? -38.986 -17.969 18.837 1.00 48.94 177 ASN A N 1
ATOM 1301 C CA . ASN A 1 177 ? -37.688 -17.545 18.355 1.00 48.94 177 ASN A CA 1
ATOM 1302 C C . ASN A 1 177 ? -37.552 -18.048 16.906 1.00 48.94 177 ASN A C 1
ATOM 1304 O O . ASN A 1 177 ? -37.520 -19.261 16.707 1.00 48.94 177 ASN A O 1
ATOM 1308 N N . VAL A 1 178 ? -37.506 -17.157 15.911 1.00 41.31 178 VAL A N 1
ATOM 1309 C CA . VAL A 1 178 ? -37.030 -17.476 14.553 1.00 41.31 178 VAL A CA 1
ATOM 1310 C C . VAL A 1 178 ? -36.251 -16.273 14.032 1.00 41.31 178 VAL A C 1
ATOM 1312 O O . VAL A 1 178 ? -36.795 -15.193 13.816 1.00 41.31 178 VAL A O 1
ATOM 1315 N N . VAL A 1 179 ? -34.950 -16.483 13.862 1.00 42.75 179 VAL A N 1
ATOM 1316 C CA . VAL A 1 179 ? -34.013 -15.559 13.231 1.00 42.75 179 VAL A CA 1
ATOM 1317 C C . VAL A 1 179 ? -34.296 -15.584 11.730 1.00 42.75 179 VAL A C 1
ATOM 1319 O O . VAL A 1 179 ? -34.014 -16.584 11.077 1.00 42.75 179 VAL A O 1
ATOM 1322 N N . ASN A 1 180 ? -34.856 -14.506 11.180 1.00 36.22 180 ASN A N 1
ATOM 1323 C CA . ASN A 1 180 ? -34.903 -14.306 9.734 1.00 36.22 180 ASN A CA 1
ATOM 1324 C C . ASN A 1 180 ? -33.772 -13.359 9.334 1.00 36.22 180 ASN A C 1
ATOM 1326 O O . ASN A 1 180 ? -33.804 -12.163 9.622 1.00 36.22 180 ASN A O 1
ATOM 1330 N N . SER A 1 181 ? -32.765 -13.923 8.673 1.00 41.94 181 SER A N 1
ATOM 1331 C CA . SER A 1 181 ? -31.728 -13.192 7.955 1.00 41.94 181 SER A CA 1
ATOM 1332 C C . SER A 1 181 ? -32.368 -12.295 6.896 1.00 41.94 181 SER A C 1
ATOM 1334 O O . SER A 1 181 ? -33.045 -12.776 5.988 1.00 41.94 181 SER A O 1
ATOM 1336 N N . ALA A 1 182 ? -32.143 -10.987 6.994 1.00 34.47 182 ALA A N 1
ATOM 1337 C CA . ALA A 1 182 ? -32.455 -10.065 5.916 1.00 34.47 182 ALA A CA 1
ATOM 1338 C C . ALA A 1 182 ? -31.385 -10.211 4.825 1.00 34.47 182 ALA A C 1
ATOM 1340 O O . ALA A 1 182 ? -30.239 -9.801 5.002 1.00 34.47 182 ALA A O 1
ATOM 1341 N N . ILE A 1 183 ? -31.758 -10.812 3.696 1.00 39.72 183 ILE A N 1
ATOM 1342 C CA . ILE A 1 183 ? -31.000 -10.698 2.451 1.00 39.72 183 ILE A CA 1
ATOM 1343 C C . ILE A 1 183 ? -31.269 -9.288 1.922 1.00 39.72 183 ILE A C 1
ATOM 1345 O O . ILE A 1 183 ? -32.360 -8.995 1.436 1.00 39.72 183 ILE A O 1
ATOM 1349 N N . ILE A 1 184 ? -30.281 -8.403 2.045 1.00 40.56 184 ILE A N 1
ATOM 1350 C CA . ILE A 1 184 ? -30.282 -7.113 1.356 1.00 40.56 184 ILE A CA 1
ATOM 1351 C C . ILE A 1 184 ? -29.880 -7.398 -0.093 1.00 40.56 184 ILE A C 1
ATOM 1353 O O . ILE A 1 184 ? -28.701 -7.507 -0.418 1.00 40.56 184 ILE A O 1
ATOM 1357 N N . THR A 1 185 ? -30.863 -7.552 -0.975 1.00 35.59 185 THR A N 1
ATOM 1358 C CA . THR A 1 185 ? -30.651 -7.444 -2.422 1.00 35.59 185 THR A CA 1
ATOM 1359 C C . THR A 1 185 ? -30.426 -5.974 -2.763 1.00 35.59 185 THR A C 1
ATOM 1361 O O . THR A 1 185 ? -31.385 -5.215 -2.912 1.00 35.59 185 THR A O 1
ATOM 1364 N N . SER A 1 186 ? -29.165 -5.551 -2.851 1.00 37.69 186 SER A N 1
ATOM 1365 C CA . SER A 1 186 ? -28.810 -4.261 -3.437 1.00 37.69 186 SER A CA 1
ATOM 1366 C C . SER A 1 186 ? -28.891 -4.358 -4.964 1.00 37.69 186 SER A C 1
ATOM 1368 O O . SER A 1 186 ? -28.286 -5.214 -5.604 1.00 37.69 186 SER A O 1
ATOM 1370 N N . ASN A 1 187 ? -29.707 -3.484 -5.544 1.00 35.69 187 ASN A N 1
ATOM 1371 C CA . ASN A 1 187 ? -29.913 -3.351 -6.979 1.00 35.69 187 ASN A CA 1
ATOM 1372 C C . ASN A 1 187 ? -28.695 -2.626 -7.600 1.00 35.69 187 ASN A C 1
ATOM 1374 O O . ASN A 1 187 ? -28.394 -1.511 -7.163 1.00 35.69 187 ASN A O 1
ATOM 1378 N N . PRO A 1 188 ? -27.977 -3.190 -8.591 1.00 43.09 188 PRO A N 1
ATOM 1379 C CA . PRO A 1 188 ? -26.809 -2.552 -9.187 1.00 43.09 188 PRO A CA 1
ATOM 1380 C C . PRO A 1 188 ? -27.251 -1.629 -10.327 1.00 43.09 188 PRO A C 1
ATOM 1382 O O . PRO A 1 188 ? -27.103 -1.936 -11.506 1.00 43.09 188 PRO A O 1
ATOM 1385 N N . SER A 1 189 ? -27.821 -0.480 -9.989 1.00 38.97 189 SER A N 1
ATOM 1386 C CA . SER A 1 189 ? -28.050 0.579 -10.970 1.00 38.97 189 SER A CA 1
ATOM 1387 C C . SER A 1 189 ? -27.843 1.922 -10.292 1.00 38.97 189 SER A C 1
ATOM 1389 O O . SER A 1 189 ? -28.641 2.293 -9.433 1.00 38.97 189 SER A O 1
ATOM 1391 N N . ASN A 1 190 ? -26.785 2.622 -10.716 1.00 36.94 190 ASN A N 1
ATOM 1392 C CA . ASN A 1 190 ? -26.369 3.982 -10.339 1.00 36.94 190 ASN A CA 1
ATOM 1393 C C . ASN A 1 190 ? -25.199 4.080 -9.344 1.00 36.94 190 ASN A C 1
ATOM 1395 O O . ASN A 1 190 ? -25.282 4.789 -8.348 1.00 36.94 190 ASN A O 1
ATOM 1399 N N . PHE A 1 191 ? -24.059 3.467 -9.674 1.00 36.78 191 PHE A N 1
ATOM 1400 C CA . PHE A 1 191 ? -22.762 4.066 -9.337 1.00 36.78 191 PHE A CA 1
ATOM 1401 C C . PHE A 1 191 ? -22.210 4.736 -10.595 1.00 36.78 191 PHE A C 1
ATOM 1403 O O . PHE A 1 191 ? -21.440 4.154 -11.355 1.00 36.78 191 PHE A O 1
ATOM 1410 N N . ALA A 1 192 ? -22.656 5.967 -10.845 1.00 35.88 192 ALA A N 1
ATOM 1411 C CA . ALA A 1 192 ? -21.918 6.872 -11.711 1.00 35.88 192 ALA A CA 1
ATOM 1412 C C . ALA A 1 192 ? -20.676 7.305 -10.926 1.00 35.88 192 ALA A C 1
ATOM 1414 O O . ALA A 1 192 ? -20.740 8.181 -10.067 1.00 35.88 192 ALA A O 1
ATOM 1415 N N . VAL A 1 193 ? -19.560 6.621 -11.166 1.00 39.41 193 VAL A N 1
ATOM 1416 C CA . VAL A 1 193 ? -18.247 7.067 -10.708 1.00 39.41 193 VAL A CA 1
ATOM 1417 C C . VAL A 1 193 ? -17.959 8.372 -11.449 1.00 39.41 193 VAL A C 1
ATOM 1419 O O . VAL A 1 193 ? -17.673 8.357 -12.645 1.00 39.41 193 VAL A O 1
ATOM 1422 N N . GLU A 1 194 ? -18.070 9.511 -10.761 1.00 34.28 194 GLU A N 1
ATOM 1423 C CA . GLU A 1 194 ? -17.447 10.754 -11.219 1.00 34.28 194 GLU A CA 1
ATOM 1424 C C . GLU A 1 194 ? -15.933 10.521 -11.245 1.00 34.28 194 GLU A C 1
ATOM 1426 O O . GLU A 1 194 ? -15.224 10.704 -10.254 1.00 34.28 194 GLU A O 1
ATOM 1431 N N . SER A 1 195 ? -15.421 10.094 -12.395 1.00 37.97 195 SER A N 1
ATOM 1432 C CA . SER A 1 195 ? -13.997 10.115 -12.686 1.00 37.97 195 SER A CA 1
ATOM 1433 C C . SER A 1 195 ? -13.553 11.576 -12.730 1.00 37.97 195 SER A C 1
ATOM 1435 O O . SER A 1 195 ? -13.649 12.243 -13.764 1.00 37.97 195 SER A O 1
ATOM 1437 N N . ARG A 1 196 ? -13.082 12.110 -11.603 1.00 34.41 196 ARG A N 1
ATOM 1438 C CA . ARG A 1 196 ? -12.339 13.370 -11.606 1.00 34.41 196 ARG A CA 1
ATOM 1439 C C . ARG A 1 196 ? -11.020 13.103 -12.313 1.00 34.41 196 ARG A C 1
ATOM 1441 O O . ARG A 1 196 ? -10.101 12.530 -11.739 1.00 34.41 196 ARG A O 1
ATOM 1448 N N . ALA A 1 197 ? -10.959 13.475 -13.587 1.00 37.94 197 ALA A N 1
ATOM 1449 C CA . ALA A 1 197 ? -9.731 13.474 -14.358 1.00 37.94 197 ALA A CA 1
ATOM 1450 C C . ALA A 1 197 ? -8.694 14.330 -13.616 1.00 37.94 197 ALA A C 1
ATOM 1452 O O . ALA A 1 197 ? -8.825 15.552 -13.527 1.00 37.94 197 ALA A O 1
ATOM 1453 N N . ILE A 1 19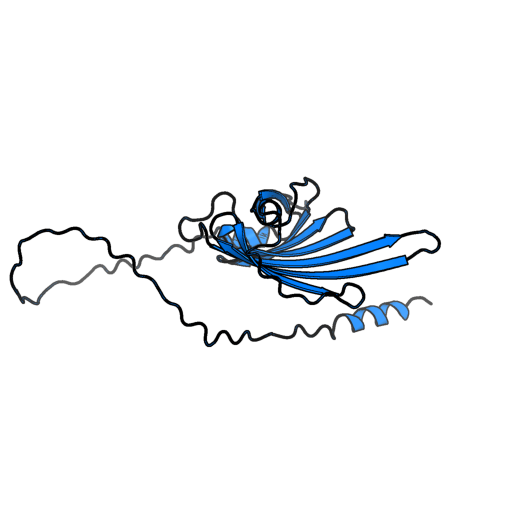8 ? -7.675 13.682 -13.054 1.00 42.59 198 ILE A N 1
ATOM 1454 C CA . ILE A 1 198 ? -6.489 14.369 -12.551 1.00 42.59 198 ILE A CA 1
ATOM 1455 C C . ILE A 1 198 ? -5.800 14.942 -13.789 1.00 42.59 198 ILE A C 1
ATOM 1457 O O . ILE A 1 198 ? -5.256 14.211 -14.613 1.00 42.59 198 ILE A O 1
ATOM 1461 N N . ASN A 1 199 ? -5.900 16.256 -13.967 1.00 35.06 199 ASN A N 1
ATOM 1462 C CA . ASN A 1 199 ? -5.288 16.964 -15.080 1.00 35.06 199 ASN A CA 1
ATOM 1463 C C . ASN A 1 199 ? -3.759 16.958 -14.890 1.00 35.06 199 ASN A C 1
ATOM 1465 O O . ASN A 1 199 ? -3.217 17.750 -14.125 1.00 35.06 199 ASN A O 1
ATOM 1469 N N . ILE A 1 200 ? -3.067 16.042 -15.574 1.00 50.69 200 ILE A N 1
ATOM 1470 C CA . ILE A 1 200 ? -1.601 15.849 -15.521 1.00 50.69 200 ILE A CA 1
ATOM 1471 C C . ILE A 1 200 ? -0.850 17.002 -16.240 1.00 50.69 200 ILE A C 1
ATOM 1473 O O . ILE A 1 200 ? 0.378 17.025 -16.306 1.00 50.69 200 ILE A O 1
ATOM 1477 N N . GLY A 1 201 ? -1.565 18.006 -16.764 1.00 42.81 201 GLY A N 1
ATOM 1478 C CA . GLY A 1 201 ? -1.008 19.098 -17.570 1.00 42.81 201 GLY A CA 1
ATOM 1479 C C . GLY A 1 201 ? -0.054 20.062 -16.850 1.00 42.81 201 GLY A C 1
ATOM 1480 O O . GLY A 1 201 ? 0.627 20.835 -17.516 1.00 42.81 201 GLY A O 1
ATOM 1481 N N . THR A 1 202 ? 0.046 20.037 -15.519 1.00 46.66 202 THR A N 1
ATOM 1482 C CA . THR A 1 202 ? 0.858 21.007 -14.754 1.0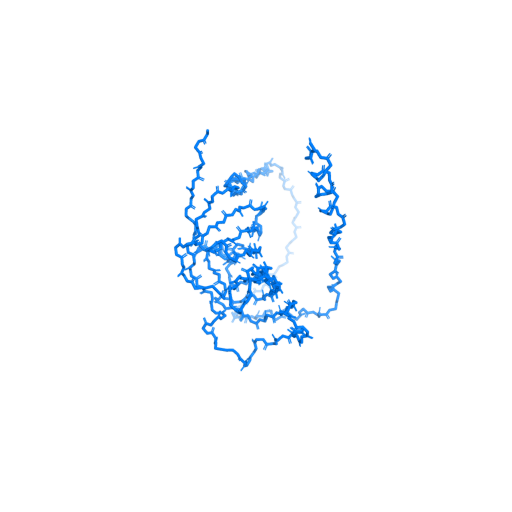0 46.66 202 THR A CA 1
ATOM 1483 C C . THR A 1 202 ? 2.245 20.515 -14.341 1.00 46.66 202 THR A C 1
ATOM 1485 O O . THR A 1 202 ? 3.089 21.339 -13.992 1.00 46.66 202 THR A O 1
ATOM 1488 N N . ILE A 1 203 ? 2.548 19.215 -14.439 1.00 50.84 203 ILE A N 1
ATOM 1489 C CA . ILE A 1 203 ? 3.875 18.689 -14.051 1.00 50.84 203 ILE A CA 1
ATOM 1490 C C . ILE A 1 203 ? 4.931 18.955 -15.147 1.00 50.84 203 ILE A C 1
ATOM 1492 O O . ILE A 1 203 ? 6.121 19.064 -14.861 1.00 50.84 203 ILE A O 1
ATOM 1496 N N . GLY A 1 204 ? 4.506 19.175 -16.397 1.00 43.53 204 GLY A N 1
ATOM 1497 C CA . GLY A 1 204 ? 5.405 19.458 -17.523 1.00 43.53 204 GLY A CA 1
ATOM 1498 C C . GLY A 1 204 ? 6.016 20.867 -17.555 1.00 43.53 204 GLY A C 1
ATOM 1499 O O . GLY A 1 204 ? 6.977 21.085 -18.289 1.00 43.53 204 GLY A O 1
ATOM 1500 N N . LEU A 1 205 ? 5.506 21.830 -16.774 1.00 45.62 205 LEU A N 1
ATOM 1501 C CA . LEU A 1 205 ? 5.944 23.230 -16.887 1.00 45.62 205 LEU A CA 1
ATOM 1502 C C . LEU A 1 205 ? 7.129 23.587 -15.971 1.00 45.62 205 LEU A C 1
ATOM 1504 O O . LEU A 1 205 ? 7.894 24.495 -16.287 1.00 45.62 205 LEU A O 1
ATOM 1508 N N . PHE A 1 206 ? 7.351 22.845 -14.880 1.00 48.28 206 PHE A N 1
ATOM 1509 C CA . PHE A 1 206 ? 8.489 23.098 -13.983 1.00 48.28 206 PHE A CA 1
ATOM 1510 C C . PHE A 1 206 ? 9.816 22.516 -14.496 1.00 48.28 206 PHE A C 1
ATOM 1512 O O . PHE A 1 206 ? 10.879 23.018 -14.136 1.00 48.28 206 PHE A O 1
ATOM 1519 N N . GLY A 1 207 ? 9.780 21.520 -15.389 1.00 49.91 207 GLY A N 1
ATOM 1520 C CA . GLY A 1 207 ? 10.988 20.948 -15.999 1.00 49.91 207 GLY A CA 1
ATOM 1521 C C . GLY A 1 207 ? 11.644 21.842 -17.060 1.00 49.91 207 GLY A C 1
ATOM 1522 O O . GLY A 1 207 ? 12.854 21.772 -17.257 1.00 49.91 207 GLY A O 1
ATOM 1523 N N . LEU A 1 208 ? 10.878 22.721 -17.718 1.00 47.09 208 LEU A N 1
ATOM 1524 C CA . LEU A 1 208 ? 11.394 23.547 -18.817 1.00 47.09 208 LEU A CA 1
ATOM 1525 C C . LEU A 1 208 ? 12.167 24.793 -18.336 1.00 47.09 208 LEU A C 1
ATOM 1527 O O . LEU A 1 208 ? 12.996 25.325 -19.069 1.00 47.09 208 LEU A O 1
ATOM 1531 N N . LEU A 1 209 ? 11.943 25.246 -17.097 1.00 50.44 209 LEU A N 1
ATOM 1532 C CA . LEU A 1 209 ? 12.628 26.419 -16.532 1.00 50.44 209 LEU A CA 1
ATOM 1533 C C . LEU A 1 209 ? 14.035 26.107 -15.996 1.00 50.44 209 LEU A C 1
ATOM 1535 O O . LEU A 1 209 ? 14.871 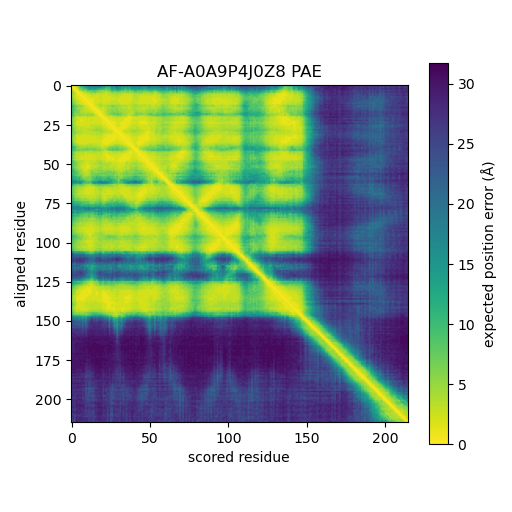27.005 -15.930 1.00 50.44 209 LEU A O 1
ATOM 1539 N N . ALA A 1 210 ? 14.339 24.844 -15.678 1.00 53.00 210 ALA A N 1
ATOM 1540 C CA . ALA A 1 210 ? 15.662 24.449 -15.187 1.00 53.00 210 ALA A CA 1
ATOM 1541 C C . ALA A 1 210 ? 16.737 24.383 -16.295 1.00 53.00 210 ALA A C 1
ATOM 1543 O O . ALA A 1 210 ? 17.926 24.458 -16.000 1.00 53.00 210 ALA A O 1
ATOM 1544 N N . LEU A 1 211 ? 16.340 24.296 -17.571 1.00 53.44 211 LEU A N 1
ATOM 1545 C CA . LEU A 1 211 ? 17.270 24.212 -18.708 1.00 53.44 211 LEU A CA 1
ATOM 1546 C C . LEU A 1 211 ? 17.732 25.578 -19.249 1.00 53.44 211 LEU A C 1
ATOM 1548 O O . LEU A 1 211 ? 18.618 25.622 -20.097 1.00 53.44 211 LEU A O 1
ATOM 1552 N N . LEU A 1 212 ? 17.183 26.694 -18.755 1.00 53.41 212 LEU A N 1
ATOM 1553 C CA . LEU A 1 212 ? 17.548 28.048 -19.205 1.00 53.41 212 LEU A CA 1
ATOM 1554 C C . LEU A 1 212 ? 18.602 28.751 -18.331 1.00 53.41 212 LEU A C 1
ATOM 1556 O O . LEU A 1 212 ? 19.092 29.806 -18.725 1.00 53.41 212 LEU A O 1
ATOM 1560 N N . PHE A 1 213 ? 18.992 28.172 -17.189 1.00 54.75 213 PHE A N 1
ATOM 1561 C CA . PHE A 1 213 ? 19.952 28.781 -16.250 1.00 54.75 213 PHE A CA 1
ATOM 1562 C C . PHE A 1 213 ? 21.324 28.094 -16.187 1.00 54.75 213 PHE A C 1
ATOM 1564 O O . PHE A 1 213 ? 22.151 28.458 -15.356 1.00 54.75 213 PHE A O 1
ATOM 1571 N N . VAL A 1 214 ? 21.601 27.142 -17.083 1.00 56.62 214 VAL A N 1
ATOM 1572 C CA . VAL A 1 214 ? 22.947 26.578 -17.258 1.00 56.62 214 VAL A CA 1
ATOM 1573 C C . VAL A 1 214 ? 23.554 27.160 -18.537 1.00 56.62 214 VAL A C 1
ATOM 1575 O O . VAL A 1 214 ? 23.440 26.584 -19.619 1.00 56.62 214 VAL A O 1
ATOM 1578 N N . ARG A 1 215 ? 24.159 28.342 -18.415 1.00 46.56 215 ARG A N 1
ATOM 1579 C CA . ARG A 1 215 ? 25.130 28.897 -19.365 1.00 46.56 215 ARG A CA 1
ATOM 1580 C C . ARG A 1 215 ? 26.302 29.476 -18.598 1.00 46.56 215 ARG A C 1
ATOM 1582 O O . ARG A 1 215 ? 26.038 30.152 -17.582 1.00 46.56 215 ARG A O 1
#

Mean predicted aligned error: 16.42 Å